Protein AF-A0A7S0V4H0-F1 (afdb_monomer_lite)

pLDDT: mean 88.33, std 7.16, range [59.53, 97.25]

Structure (mmCIF, N/CA/C/O backbone):
data_AF-A0A7S0V4H0-F1
#
_entry.id   AF-A0A7S0V4H0-F1
#
loop_
_atom_site.group_PDB
_atom_site.id
_atom_site.type_symbol
_atom_site.label_atom_id
_atom_site.label_alt_id
_atom_site.label_comp_id
_atom_site.label_asym_id
_atom_site.label_entity_id
_atom_site.label_seq_id
_atom_site.pdbx_PDB_ins_code
_atom_site.Cartn_x
_atom_site.Cartn_y
_atom_site.Cartn_z
_atom_site.occupancy
_atom_site.B_iso_or_equiv
_atom_site.auth_seq_id
_atom_site.auth_comp_id
_atom_site.auth_asym_id
_atom_site.auth_atom_id
_atom_site.pdbx_PDB_model_num
ATOM 1 N N . VAL A 1 1 ? 19.559 13.447 0.089 1.00 87.31 1 VAL A N 1
ATOM 2 C CA . VAL A 1 1 ? 20.467 12.603 0.905 1.00 87.31 1 VAL A CA 1
ATOM 3 C C . VAL A 1 1 ? 21.083 11.558 -0.009 1.00 87.31 1 VAL A C 1
ATOM 5 O O . VAL A 1 1 ? 20.342 10.991 -0.801 1.00 87.31 1 VAL A O 1
ATOM 8 N N . ALA A 1 2 ? 22.395 11.333 0.062 1.00 91.25 2 ALA A N 1
ATOM 9 C CA . ALA A 1 2 ? 23.074 10.272 -0.683 1.00 91.25 2 ALA A CA 1
ATOM 10 C C . ALA A 1 2 ? 23.596 9.215 0.298 1.00 91.25 2 ALA A C 1
ATOM 12 O O . ALA A 1 2 ? 24.172 9.565 1.326 1.00 91.25 2 ALA A O 1
ATOM 13 N N . VAL A 1 3 ? 23.389 7.935 -0.015 1.00 89.19 3 VAL A N 1
ATOM 14 C CA . VAL A 1 3 ? 23.883 6.808 0.787 1.00 89.19 3 VAL A CA 1
ATOM 15 C C . VAL A 1 3 ? 25.112 6.239 0.088 1.00 89.19 3 VAL A C 1
ATOM 17 O O . VAL A 1 3 ? 24.992 5.576 -0.941 1.00 89.19 3 VAL A O 1
ATOM 20 N N . ILE A 1 4 ? 26.295 6.513 0.633 1.00 92.62 4 ILE A N 1
ATOM 21 C CA . ILE A 1 4 ? 27.585 6.114 0.056 1.00 92.62 4 ILE A CA 1
ATOM 22 C C . ILE A 1 4 ? 28.316 5.145 0.989 1.00 92.62 4 ILE A C 1
ATOM 24 O O . ILE A 1 4 ? 28.149 5.194 2.203 1.00 92.62 4 ILE A O 1
ATOM 28 N N . GLY A 1 5 ? 29.102 4.232 0.419 1.00 93.31 5 GLY A N 1
ATOM 29 C CA . GLY A 1 5 ? 29.857 3.227 1.172 1.00 93.31 5 GLY A CA 1
ATOM 30 C C . GLY A 1 5 ? 30.228 2.015 0.315 1.00 93.31 5 GLY A C 1
ATOM 31 O O . GLY A 1 5 ? 29.696 1.872 -0.793 1.00 93.31 5 GLY A O 1
ATOM 32 N N . PRO A 1 6 ? 31.102 1.118 0.799 1.00 94.12 6 PRO A N 1
ATOM 33 C CA . PRO A 1 6 ? 31.554 -0.044 0.037 1.00 94.12 6 PRO A CA 1
ATOM 34 C C . PRO A 1 6 ? 30.423 -1.052 -0.234 1.00 94.12 6 PRO A C 1
ATOM 36 O O . PRO A 1 6 ? 29.353 -1.023 0.390 1.00 94.12 6 PRO A O 1
ATOM 39 N N . ASN A 1 7 ? 30.624 -1.935 -1.214 1.00 90.69 7 ASN A N 1
ATOM 40 C CA . ASN A 1 7 ? 29.703 -3.047 -1.466 1.00 90.69 7 ASN A CA 1
ATOM 41 C C . ASN A 1 7 ? 29.662 -3.972 -0.245 1.00 90.69 7 ASN A C 1
ATOM 43 O O . ASN A 1 7 ? 30.676 -4.184 0.407 1.00 90.69 7 ASN A O 1
ATOM 47 N N . GLY A 1 8 ? 28.474 -4.465 0.101 1.00 89.50 8 GLY A N 1
ATOM 48 C CA . GLY A 1 8 ? 28.277 -5.269 1.312 1.00 89.50 8 GLY A CA 1
ATOM 49 C C . GLY A 1 8 ? 28.083 -4.473 2.609 1.00 89.50 8 GLY A C 1
ATOM 50 O O . GLY A 1 8 ? 27.666 -5.059 3.597 1.00 89.50 8 GLY A O 1
ATOM 51 N N . ALA A 1 9 ? 28.245 -3.143 2.618 1.00 92.44 9 ALA A N 1
ATOM 52 C CA . ALA A 1 9 ? 28.039 -2.311 3.819 1.00 92.44 9 ALA A CA 1
ATOM 53 C C . ALA A 1 9 ? 26.571 -2.195 4.298 1.00 92.44 9 ALA A C 1
ATOM 55 O O . ALA A 1 9 ? 26.271 -1.393 5.174 1.00 92.44 9 ALA A O 1
ATOM 56 N N . GLY A 1 10 ? 25.633 -2.923 3.685 1.00 91.38 10 GLY A N 1
ATOM 57 C CA . GLY A 1 10 ? 24.218 -2.900 4.071 1.00 91.38 10 GLY A CA 1
ATOM 58 C C . GLY A 1 10 ? 23.375 -1.779 3.451 1.00 91.38 10 GLY A C 1
ATOM 59 O O . GLY A 1 10 ? 22.221 -1.627 3.831 1.00 91.38 10 GLY A O 1
ATOM 60 N N . LYS A 1 11 ? 23.884 -1.023 2.465 1.00 93.75 11 LYS A N 1
ATOM 61 C CA . LYS A 1 11 ? 23.129 0.066 1.799 1.00 93.75 11 LYS A CA 1
ATOM 62 C C . LYS A 1 11 ? 21.761 -0.391 1.274 1.00 93.75 11 LYS A C 1
ATOM 64 O O . LYS A 1 11 ? 20.747 0.238 1.555 1.00 93.75 11 LYS A O 1
ATOM 69 N N . SER A 1 12 ? 21.730 -1.507 0.542 1.00 89.00 12 SER A N 1
ATOM 70 C CA . SER A 1 12 ? 20.486 -2.064 -0.001 1.00 89.00 12 SER A CA 1
ATOM 71 C C . SER A 1 12 ? 19.573 -2.587 1.109 1.00 89.00 12 SER A C 1
ATOM 73 O O . SER A 1 12 ? 18.369 -2.383 1.040 1.00 89.00 12 SER A O 1
ATOM 75 N N . THR A 1 13 ? 20.133 -3.196 2.160 1.00 91.00 13 THR A N 1
ATOM 76 C CA . THR A 1 13 ? 19.376 -3.640 3.343 1.00 91.00 13 THR A CA 1
ATOM 77 C C . THR A 1 13 ? 18.708 -2.463 4.047 1.00 91.00 13 THR A C 1
ATOM 79 O O . THR A 1 13 ? 17.523 -2.525 4.348 1.00 91.00 13 THR A O 1
ATOM 82 N N . MET A 1 14 ? 19.431 -1.357 4.240 1.00 91.00 14 MET A N 1
ATOM 83 C CA . MET A 1 14 ? 18.891 -0.134 4.833 1.00 91.00 14 MET A CA 1
ATOM 84 C C . MET A 1 14 ? 17.744 0.440 3.998 1.00 91.00 14 MET A C 1
ATOM 86 O O . MET A 1 14 ? 16.716 0.818 4.552 1.00 91.00 14 MET A O 1
ATOM 90 N N . ILE A 1 15 ? 17.894 0.480 2.670 1.00 90.12 15 ILE A N 1
ATOM 91 C CA . ILE A 1 15 ? 16.825 0.951 1.781 1.00 90.12 15 ILE A CA 1
ATOM 92 C C . ILE A 1 15 ? 15.603 0.032 1.878 1.00 90.12 15 ILE A C 1
ATOM 94 O O . ILE A 1 15 ? 14.499 0.541 2.018 1.00 90.12 15 ILE A O 1
ATOM 98 N N . LYS A 1 16 ? 15.787 -1.294 1.888 1.00 87.44 16 LYS A N 1
ATOM 99 C CA . LYS A 1 16 ? 14.689 -2.263 2.043 1.00 87.44 16 LYS A CA 1
ATOM 100 C C . LYS A 1 16 ? 13.968 -2.145 3.385 1.00 87.44 16 LYS A C 1
ATOM 102 O O . LYS A 1 16 ? 12.750 -2.279 3.433 1.00 87.44 16 LYS A O 1
ATOM 107 N N . LEU A 1 17 ? 14.694 -1.876 4.470 1.00 89.94 17 LEU A N 1
ATOM 108 C CA . LEU A 1 17 ? 14.090 -1.583 5.775 1.00 89.94 17 LEU A CA 1
ATOM 109 C C . LEU A 1 17 ? 13.275 -0.283 5.719 1.00 89.94 17 LEU A C 1
ATOM 111 O O . LEU A 1 17 ? 12.155 -0.234 6.216 1.00 89.94 17 LEU A O 1
ATOM 115 N N . LEU A 1 18 ? 13.805 0.758 5.068 1.00 88.62 18 LEU A N 1
ATOM 116 C CA . LEU A 1 18 ? 13.130 2.049 4.928 1.00 88.62 18 LEU A CA 1
ATOM 117 C C . LEU A 1 18 ? 11.861 1.963 4.065 1.00 88.62 18 LEU A C 1
ATOM 119 O O . LEU A 1 18 ? 10.857 2.591 4.392 1.00 88.62 18 LEU A O 1
ATOM 123 N N . THR A 1 19 ? 11.895 1.197 2.971 1.00 85.75 19 THR A N 1
ATOM 124 C CA . THR A 1 19 ? 10.744 1.007 2.073 1.00 85.75 19 THR A CA 1
ATOM 125 C C . THR A 1 19 ? 9.717 0.016 2.622 1.00 85.75 19 THR A C 1
ATOM 127 O O . THR A 1 19 ? 8.613 -0.072 2.082 1.00 85.75 19 THR A O 1
ATOM 130 N N . GLY A 1 20 ? 10.044 -0.694 3.708 1.00 84.25 20 GLY A N 1
ATOM 131 C CA . GLY A 1 20 ? 9.195 -1.714 4.320 1.00 84.25 20 GLY A CA 1
ATOM 132 C C . GLY A 1 20 ? 9.250 -3.071 3.616 1.00 84.25 20 GLY A C 1
ATOM 133 O O . GLY A 1 20 ? 8.421 -3.934 3.904 1.00 84.25 20 GLY A O 1
ATOM 134 N N . GLU A 1 21 ? 10.213 -3.287 2.715 1.00 83.56 21 GLU A N 1
ATOM 135 C CA . GLU A 1 21 ? 10.436 -4.586 2.075 1.00 83.56 21 GLU A CA 1
ATOM 136 C C . GLU A 1 21 ? 11.023 -5.634 3.014 1.00 83.56 21 GLU A C 1
ATOM 138 O O . GLU A 1 21 ? 10.726 -6.816 2.866 1.00 83.56 21 GLU A O 1
ATOM 143 N N . LEU A 1 22 ? 11.841 -5.199 3.975 1.00 86.12 22 LEU A N 1
ATOM 144 C CA . LEU A 1 22 ? 12.427 -6.053 5.003 1.00 86.12 22 LEU A CA 1
ATOM 145 C C . LEU A 1 22 ? 11.924 -5.633 6.385 1.00 86.12 22 LEU A C 1
ATOM 147 O O . LEU A 1 22 ? 11.766 -4.442 6.654 1.00 86.12 22 LEU A O 1
ATOM 151 N N . LYS A 1 23 ? 11.597 -6.602 7.249 1.00 85.75 23 LYS A N 1
ATOM 152 C CA . LYS A 1 23 ? 11.152 -6.329 8.622 1.00 85.75 23 LYS A CA 1
ATOM 153 C C . LYS A 1 23 ? 12.391 -6.154 9.502 1.00 85.75 23 LYS A C 1
ATOM 155 O O . LYS A 1 23 ? 13.309 -6.963 9.385 1.00 85.75 23 LYS A O 1
ATOM 160 N N . PRO A 1 24 ? 12.452 -5.130 10.367 1.00 90.62 24 PRO A N 1
ATOM 161 C CA . PRO A 1 24 ? 13.545 -5.024 11.322 1.00 90.62 24 PRO A CA 1
ATOM 162 C C . PRO A 1 24 ? 13.473 -6.163 12.348 1.00 90.62 24 PRO A C 1
ATOM 164 O O . PRO A 1 24 ? 12.399 -6.464 12.869 1.00 90.62 24 PRO A O 1
ATOM 167 N N . ASP A 1 25 ? 14.621 -6.749 12.690 1.00 90.38 25 ASP A N 1
ATOM 168 C CA . ASP A 1 25 ? 14.706 -7.748 13.767 1.00 90.38 25 ASP A CA 1
ATOM 169 C C . ASP A 1 25 ? 14.411 -7.127 15.143 1.00 90.38 25 ASP A C 1
ATOM 171 O O . ASP A 1 25 ? 13.880 -7.782 16.041 1.00 90.38 25 ASP A O 1
ATOM 175 N N . ARG A 1 26 ? 14.784 -5.851 15.325 1.00 92.38 26 ARG A N 1
ATOM 176 C CA . ARG A 1 26 ? 14.568 -5.052 16.540 1.00 92.38 26 ARG A CA 1
ATOM 177 C C . ARG A 1 26 ? 14.310 -3.589 16.187 1.00 92.38 26 ARG A C 1
ATOM 179 O O . ARG A 1 26 ? 14.840 -3.083 15.201 1.00 92.38 26 ARG A O 1
ATOM 186 N N . GLY A 1 27 ? 13.573 -2.896 17.054 1.00 89.06 27 GLY A N 1
ATOM 187 C CA . GLY A 1 27 ? 13.188 -1.497 16.856 1.00 89.06 27 GLY A CA 1
ATOM 188 C C . GLY A 1 27 ? 11.940 -1.345 15.988 1.00 89.06 27 GLY A C 1
ATOM 189 O O . GLY A 1 27 ? 11.281 -2.326 15.648 1.00 89.06 27 GLY A O 1
ATOM 190 N N . THR A 1 28 ? 11.598 -0.101 15.659 1.00 84.50 28 THR A N 1
ATOM 191 C CA . THR A 1 28 ? 10.394 0.233 14.892 1.00 84.50 28 THR A CA 1
ATOM 192 C C . THR A 1 28 ? 10.735 1.097 13.684 1.00 84.50 28 THR A C 1
ATOM 194 O O . THR A 1 28 ? 11.649 1.920 13.709 1.00 84.50 28 THR A O 1
ATOM 197 N N . THR A 1 29 ? 9.982 0.905 12.605 1.00 86.31 29 THR A N 1
ATOM 198 C CA . THR A 1 29 ? 9.998 1.767 11.421 1.00 86.31 29 THR A CA 1
ATOM 199 C C . THR A 1 29 ? 8.695 2.544 11.383 1.00 86.31 29 THR A C 1
ATOM 201 O O . THR A 1 29 ? 7.624 1.939 11.382 1.00 86.31 29 THR A O 1
ATOM 204 N N . TRP A 1 30 ? 8.766 3.871 11.330 1.00 86.12 30 TRP A N 1
ATOM 205 C CA . TRP A 1 30 ? 7.580 4.716 11.223 1.00 86.12 30 TRP A CA 1
ATOM 206 C C . TRP A 1 30 ? 7.487 5.344 9.833 1.00 86.12 30 TRP A C 1
ATOM 208 O O . TRP A 1 30 ? 8.452 5.914 9.321 1.00 86.12 30 TRP A O 1
ATOM 218 N N . LYS A 1 31 ? 6.303 5.252 9.230 1.00 87.25 31 LYS A N 1
ATOM 219 C CA . LYS A 1 31 ? 5.967 5.828 7.929 1.00 87.25 31 LYS A CA 1
ATOM 220 C C . LYS A 1 31 ? 4.716 6.676 8.107 1.00 87.25 31 LYS A C 1
ATOM 222 O O . LYS A 1 31 ? 3.712 6.196 8.623 1.00 87.25 31 LYS A O 1
ATOM 227 N N . HIS A 1 32 ? 4.757 7.920 7.641 1.00 89.81 32 HIS A N 1
ATOM 228 C CA . HIS A 1 32 ? 3.563 8.758 7.642 1.00 89.81 32 HIS A CA 1
ATOM 229 C C . HIS A 1 32 ? 2.470 8.144 6.731 1.00 89.81 32 HIS A C 1
ATOM 231 O O . HIS A 1 32 ? 2.790 7.796 5.590 1.00 89.81 32 HIS A O 1
ATOM 237 N N . PRO A 1 33 ? 1.189 8.071 7.153 1.00 88.62 33 PRO A N 1
ATOM 238 C CA . PRO A 1 33 ? 0.105 7.403 6.413 1.00 88.62 33 PRO A CA 1
ATOM 239 C C . PRO A 1 33 ? -0.081 7.835 4.952 1.00 88.62 33 PRO A C 1
ATOM 241 O O . PRO A 1 33 ? -0.394 7.025 4.090 1.00 88.62 33 PRO A O 1
ATOM 244 N N . ASN A 1 34 ? 0.149 9.115 4.639 1.00 89.12 34 ASN A N 1
ATOM 245 C CA . ASN A 1 34 ? 0.027 9.631 3.264 1.00 89.12 34 ASN A CA 1
ATOM 246 C C . ASN A 1 34 ? 1.346 9.610 2.471 1.00 89.12 34 ASN A C 1
ATOM 248 O O . ASN A 1 34 ? 1.401 10.129 1.358 1.00 89.12 34 ASN A O 1
ATOM 252 N N . MET A 1 35 ? 2.431 9.083 3.045 1.00 87.00 35 MET A N 1
ATOM 253 C CA . MET A 1 35 ? 3.724 9.015 2.369 1.00 87.00 35 MET A CA 1
ATOM 254 C C . MET A 1 35 ? 3.775 7.805 1.438 1.00 87.00 35 MET A C 1
ATOM 256 O O . MET A 1 35 ? 3.405 6.692 1.810 1.00 87.00 35 MET A O 1
ATOM 260 N N . ARG A 1 36 ? 4.306 8.006 0.231 1.00 84.00 36 ARG A N 1
ATOM 261 C CA . ARG A 1 36 ? 4.578 6.934 -0.729 1.00 84.00 36 ARG A CA 1
ATOM 262 C C . ARG A 1 36 ? 6.059 6.881 -1.053 1.00 84.00 36 ARG A C 1
ATOM 264 O O . ARG A 1 36 ? 6.676 7.913 -1.297 1.00 84.00 36 ARG A O 1
ATOM 271 N N . PHE A 1 37 ? 6.592 5.668 -1.113 1.00 83.00 37 PHE A N 1
ATOM 272 C CA . PHE A 1 37 ? 7.900 5.418 -1.696 1.00 83.00 37 PHE A CA 1
ATOM 273 C C . PHE A 1 37 ? 7.722 5.072 -3.173 1.00 83.00 37 PHE A C 1
ATOM 275 O O . PHE A 1 37 ? 6.922 4.205 -3.516 1.00 83.00 37 PHE A O 1
ATOM 282 N N . ALA A 1 38 ? 8.467 5.753 -4.038 1.00 80.69 38 ALA A N 1
ATOM 283 C CA . ALA A 1 38 ? 8.736 5.290 -5.390 1.00 80.69 38 ALA A CA 1
ATOM 284 C C . ALA A 1 38 ? 10.156 4.721 -5.372 1.00 80.69 38 ALA A C 1
ATOM 286 O O . ALA A 1 38 ? 11.126 5.474 -5.286 1.00 80.69 38 ALA A O 1
ATOM 287 N N . TYR A 1 39 ? 10.265 3.396 -5.348 1.00 79.00 39 TYR A N 1
ATOM 288 C CA . TYR A 1 39 ? 11.539 2.696 -5.257 1.00 79.00 39 TYR A CA 1
ATOM 289 C C . TYR A 1 39 ? 11.838 1.978 -6.570 1.00 79.00 39 TYR A C 1
ATOM 291 O O . TYR A 1 39 ? 11.003 1.239 -7.083 1.00 79.00 39 TYR A O 1
ATOM 299 N N . VAL A 1 40 ? 13.040 2.202 -7.100 1.00 76.75 40 VAL A N 1
ATOM 300 C CA . VAL A 1 40 ? 13.570 1.483 -8.260 1.00 76.75 40 VAL A CA 1
ATOM 301 C C . VAL A 1 40 ? 14.636 0.527 -7.742 1.00 76.75 40 VAL A C 1
ATOM 303 O O . VAL A 1 40 ? 15.737 0.941 -7.371 1.00 76.75 40 VAL A O 1
ATOM 306 N N . ALA A 1 41 ? 14.282 -0.752 -7.657 1.00 73.69 41 ALA A N 1
ATOM 307 C CA . ALA A 1 41 ? 15.187 -1.787 -7.185 1.00 73.69 41 ALA A CA 1
ATOM 308 C C . ALA A 1 41 ? 16.246 -2.122 -8.241 1.00 73.69 41 ALA A C 1
ATOM 310 O O . ALA A 1 41 ? 15.971 -2.150 -9.439 1.00 73.69 41 ALA A O 1
ATOM 311 N N . GLN A 1 42 ? 17.444 -2.496 -7.788 1.00 65.38 42 GLN A N 1
ATOM 312 C CA . GLN A 1 42 ? 18.512 -2.984 -8.669 1.00 65.38 42 GLN A CA 1
ATOM 313 C C . GLN A 1 42 ? 18.094 -4.245 -9.455 1.00 65.38 42 GLN A C 1
ATOM 315 O O . GLN A 1 42 ? 18.566 -4.465 -10.566 1.00 65.38 42 GLN A O 1
ATOM 320 N N . HIS A 1 43 ? 17.178 -5.041 -8.892 1.00 65.88 43 HIS A N 1
ATOM 321 C CA . HIS A 1 43 ? 16.609 -6.244 -9.505 1.00 65.88 43 HIS A CA 1
ATOM 322 C C . HIS A 1 43 ? 15.123 -6.091 -9.860 1.00 65.88 43 HIS A C 1
ATOM 324 O O . HIS A 1 43 ? 14.402 -7.086 -9.858 1.00 65.88 43 HIS A O 1
ATOM 330 N N . ALA A 1 44 ? 14.648 -4.879 -10.183 1.00 59.53 44 ALA A N 1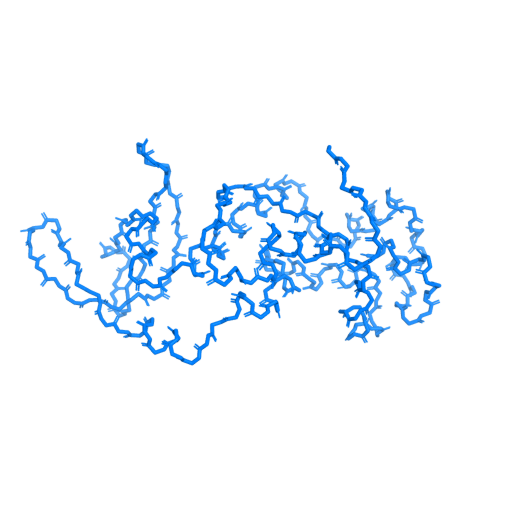
ATOM 331 C CA . ALA A 1 44 ? 13.261 -4.654 -10.628 1.00 59.53 44 ALA A CA 1
ATOM 332 C C . ALA A 1 44 ? 12.829 -5.613 -11.766 1.00 59.53 44 ALA A C 1
ATOM 334 O O . ALA A 1 44 ? 11.656 -5.957 -11.902 1.00 59.53 44 ALA A O 1
ATOM 335 N N . PHE A 1 45 ? 13.799 -6.136 -12.524 1.00 65.81 45 PHE A N 1
ATOM 336 C CA . PHE A 1 45 ? 13.599 -7.157 -13.548 1.00 65.81 45 PHE A CA 1
ATOM 337 C C . PHE A 1 45 ? 12.933 -8.449 -13.053 1.00 65.81 45 PHE A C 1
ATOM 339 O O . PHE A 1 45 ? 12.197 -9.045 -13.828 1.00 65.81 45 PHE A O 1
ATOM 346 N N . HIS A 1 46 ? 13.124 -8.877 -11.800 1.00 69.75 46 HIS A N 1
ATOM 347 C CA . HIS A 1 46 ? 12.549 -10.144 -11.320 1.00 69.75 46 HIS A CA 1
ATOM 348 C C . HIS A 1 46 ? 11.018 -10.149 -11.308 1.00 69.75 46 HIS A C 1
ATOM 350 O O . HIS A 1 46 ? 10.388 -11.181 -11.545 1.00 69.75 46 HIS A O 1
ATOM 356 N N . HIS A 1 47 ? 10.397 -9.001 -11.041 1.00 73.44 47 HIS A N 1
ATOM 357 C CA . HIS A 1 47 ? 8.944 -8.883 -11.122 1.00 73.44 47 HIS A CA 1
ATOM 358 C C . HIS A 1 47 ? 8.497 -8.786 -12.578 1.00 73.44 47 HIS A C 1
ATOM 360 O O . HIS A 1 47 ? 7.549 -9.456 -12.985 1.00 73.44 47 HIS A O 1
ATOM 366 N N . LEU A 1 48 ? 9.254 -8.044 -13.386 1.00 79.88 48 LEU A N 1
ATOM 367 C CA . LEU A 1 48 ? 9.005 -7.868 -14.810 1.00 79.88 48 LEU A CA 1
ATOM 368 C C . LEU A 1 48 ? 9.109 -9.188 -15.609 1.00 79.88 48 LEU A C 1
ATOM 370 O O . LEU A 1 48 ? 8.381 -9.388 -16.581 1.00 79.88 48 LEU A O 1
ATOM 374 N N . GLU A 1 49 ? 9.953 -10.128 -15.171 1.00 82.12 49 GLU A N 1
ATOM 375 C CA . GLU A 1 49 ? 10.099 -11.479 -15.737 1.00 82.12 49 GLU A CA 1
ATOM 376 C C . GLU A 1 49 ? 8.789 -12.282 -15.738 1.00 82.12 49 GLU A C 1
ATOM 378 O O . GLU A 1 49 ? 8.571 -13.115 -16.619 1.00 82.12 49 GLU A O 1
ATOM 383 N N . LYS A 1 50 ? 7.871 -11.998 -14.806 1.00 86.50 50 LYS A N 1
ATOM 384 C CA . LYS A 1 50 ? 6.547 -12.641 -14.746 1.00 86.50 50 LYS A CA 1
ATOM 385 C C . LYS A 1 50 ? 5.544 -12.053 -15.745 1.00 86.50 50 LYS A C 1
ATOM 387 O O . LYS A 1 50 ? 4.444 -12.581 -15.890 1.00 86.50 50 LYS A O 1
ATOM 392 N N . HIS A 1 51 ? 5.917 -10.968 -16.421 1.00 91.25 51 HIS A N 1
ATOM 393 C CA . HIS A 1 51 ? 5.049 -10.177 -17.293 1.00 91.25 51 HIS A CA 1
ATOM 394 C C . HIS A 1 51 ? 5.669 -9.920 -18.672 1.00 91.25 51 HIS A C 1
ATOM 396 O O . HIS A 1 51 ? 5.254 -9.007 -19.381 1.00 91.25 51 HIS A O 1
ATOM 402 N N . LEU A 1 52 ? 6.649 -10.733 -19.086 1.00 92.00 52 LEU A N 1
ATOM 403 C CA . LEU A 1 52 ? 7.329 -10.592 -20.381 1.00 92.00 52 LEU A CA 1
ATOM 404 C C . LEU A 1 52 ? 6.377 -10.682 -21.586 1.00 92.00 52 LEU A C 1
ATOM 406 O O . LEU A 1 52 ? 6.724 -10.234 -22.680 1.00 92.00 52 LEU A O 1
ATOM 410 N N . ASP A 1 53 ? 5.203 -11.282 -21.396 1.00 94.62 53 ASP A N 1
ATOM 411 C CA . ASP A 1 53 ? 4.143 -11.427 -22.388 1.00 94.62 53 ASP A CA 1
ATOM 412 C C . ASP A 1 53 ? 3.353 -10.136 -22.650 1.00 94.62 53 ASP A C 1
ATOM 414 O O . ASP A 1 53 ? 2.749 -10.033 -23.717 1.00 94.62 53 ASP A O 1
ATOM 418 N N . LYS A 1 54 ? 3.382 -9.177 -21.718 1.00 95.56 54 LYS A N 1
ATOM 419 C CA . LYS A 1 54 ? 2.644 -7.906 -21.780 1.00 95.56 54 LYS A CA 1
ATOM 420 C C . LYS A 1 54 ? 3.465 -6.810 -22.425 1.00 95.56 54 LYS A C 1
ATOM 422 O O . LYS A 1 54 ? 4.696 -6.875 -22.457 1.00 95.56 54 LYS A O 1
ATOM 427 N N . THR A 1 55 ? 2.792 -5.776 -22.906 1.00 96.50 55 THR A N 1
ATOM 428 C CA . THR A 1 55 ? 3.438 -4.494 -23.199 1.00 96.50 55 THR A CA 1
ATOM 429 C C . THR A 1 55 ? 3.696 -3.723 -21.897 1.00 96.50 55 THR A C 1
ATOM 431 O O . THR A 1 55 ? 3.025 -3.968 -20.889 1.00 96.50 55 THR A O 1
ATOM 434 N N . PRO A 1 56 ? 4.657 -2.784 -21.869 1.00 95.56 56 PRO A N 1
ATOM 435 C CA . PRO A 1 56 ? 4.831 -1.848 -20.753 1.00 95.56 56 PRO A CA 1
ATOM 436 C C . PRO A 1 56 ? 3.528 -1.193 -20.297 1.00 95.56 56 PRO A C 1
ATOM 438 O O . PRO A 1 56 ? 3.245 -1.095 -19.104 1.00 95.56 56 PRO A O 1
ATOM 441 N N . ASN A 1 57 ? 2.705 -0.789 -21.261 1.00 96.06 57 ASN A N 1
ATOM 442 C CA . ASN A 1 57 ? 1.434 -0.141 -21.004 1.00 96.06 57 ASN A CA 1
ATOM 443 C C . ASN A 1 57 ? 0.461 -1.078 -20.269 1.00 96.06 57 ASN A C 1
ATOM 445 O O . ASN A 1 57 ? -0.068 -0.733 -19.209 1.00 96.06 57 ASN A O 1
ATOM 449 N N . GLU A 1 58 ? 0.289 -2.298 -20.780 1.00 95.56 58 GLU A N 1
ATOM 450 C CA . GLU A 1 58 ? -0.527 -3.335 -20.139 1.00 95.56 58 GLU A CA 1
ATOM 451 C C . GLU A 1 58 ? -0.004 -3.702 -18.748 1.00 95.56 58 GLU A C 1
ATOM 453 O O . GLU A 1 58 ? -0.796 -3.944 -17.837 1.00 95.56 58 GLU A O 1
ATOM 458 N N . TYR A 1 59 ? 1.318 -3.726 -18.563 1.00 94.12 59 TYR A N 1
ATOM 459 C CA . TYR A 1 59 ? 1.941 -3.999 -17.273 1.00 94.12 59 TYR A CA 1
ATOM 460 C C . TYR A 1 59 ? 1.589 -2.940 -16.226 1.00 94.12 59 TYR A C 1
ATOM 462 O O . TYR A 1 59 ? 1.121 -3.292 -15.143 1.00 94.12 59 TYR A O 1
ATOM 470 N N . ILE A 1 60 ? 1.744 -1.653 -16.549 1.00 92.44 60 ILE A N 1
ATOM 471 C CA . ILE A 1 60 ? 1.403 -0.551 -15.638 1.00 92.44 60 ILE A CA 1
ATOM 472 C C . ILE A 1 60 ? -0.097 -0.539 -15.330 1.00 92.44 60 ILE A C 1
ATOM 474 O O . ILE A 1 60 ? -0.488 -0.391 -14.169 1.00 92.44 60 ILE A O 1
ATOM 478 N N . GLN A 1 61 ? -0.944 -0.757 -16.340 1.00 93.06 61 GLN A N 1
ATOM 479 C CA . GLN A 1 61 ? -2.384 -0.896 -16.131 1.00 93.06 61 GLN A CA 1
ATOM 480 C C . GLN A 1 61 ? -2.710 -2.082 -15.217 1.00 93.06 61 GLN A C 1
ATOM 482 O O . GLN A 1 61 ? -3.488 -1.941 -14.277 1.00 93.06 61 GLN A O 1
ATOM 487 N N . TRP A 1 62 ? -2.088 -3.244 -15.431 1.00 92.25 62 TRP A N 1
ATOM 488 C CA . TRP A 1 62 ? -2.278 -4.414 -14.577 1.00 92.25 62 TRP A CA 1
ATOM 489 C C . TRP A 1 62 ? -1.822 -4.154 -13.137 1.00 92.25 62 TRP A C 1
ATOM 491 O O . TRP A 1 62 ? -2.564 -4.499 -12.209 1.00 92.25 62 TRP A O 1
ATOM 501 N N . ARG A 1 63 ? -0.642 -3.540 -12.963 1.00 90.06 63 ARG A N 1
ATOM 502 C CA . ARG A 1 63 ? -0.001 -3.273 -11.668 1.00 90.06 63 ARG A CA 1
ATOM 503 C C . ARG A 1 63 ? -0.852 -2.360 -10.797 1.00 90.06 63 ARG A C 1
ATOM 505 O O . ARG A 1 63 ? -0.977 -2.640 -9.610 1.00 90.06 63 ARG A O 1
ATOM 512 N N . TYR A 1 64 ? -1.447 -1.324 -11.390 1.00 89.19 64 TYR A N 1
ATOM 513 C CA . TYR A 1 64 ? -2.246 -0.321 -10.677 1.00 89.19 64 TYR A CA 1
ATOM 514 C C . TYR A 1 64 ? -3.766 -0.498 -10.807 1.00 89.19 64 TYR A C 1
ATOM 516 O O . TYR A 1 64 ? -4.540 0.320 -10.298 1.00 89.19 64 TYR A O 1
ATOM 524 N N . ALA A 1 65 ? -4.228 -1.560 -11.472 1.00 87.50 65 ALA A N 1
ATOM 525 C CA . ALA A 1 65 ? -5.653 -1.857 -11.570 1.00 87.50 65 ALA A CA 1
ATOM 526 C C . ALA A 1 65 ? -6.263 -2.070 -10.175 1.00 87.50 65 ALA A C 1
ATOM 528 O O . ALA A 1 65 ? -5.756 -2.863 -9.383 1.00 87.50 65 ALA A O 1
ATOM 529 N N . GLY A 1 66 ? -7.380 -1.387 -9.904 1.00 82.69 66 GLY A N 1
ATOM 530 C CA . GLY A 1 66 ? -8.046 -1.398 -8.596 1.00 82.69 66 GLY A CA 1
ATOM 531 C C . GLY A 1 66 ? -7.548 -0.328 -7.617 1.00 82.69 66 GLY A C 1
ATOM 532 O O . GLY A 1 66 ? -8.025 -0.285 -6.489 1.00 82.69 66 GLY A O 1
ATOM 533 N N . GLY A 1 67 ? -6.627 0.551 -8.035 1.00 82.81 67 GLY A N 1
ATOM 534 C CA . GL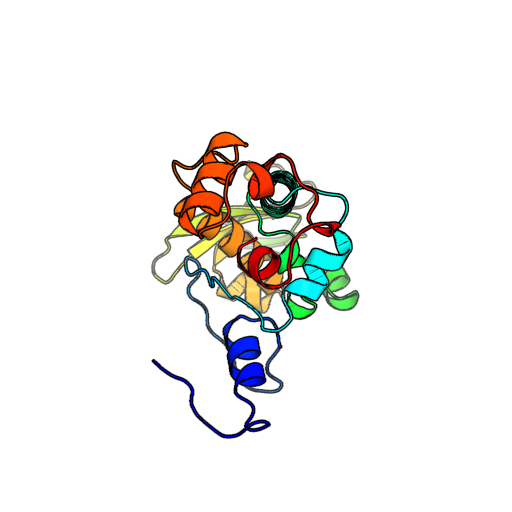Y A 1 67 ? -6.151 1.657 -7.196 1.00 82.81 67 GLY A CA 1
ATOM 535 C C . GLY A 1 67 ? -5.181 1.227 -6.095 1.00 82.81 67 GLY A C 1
ATOM 536 O O . GLY A 1 67 ? -5.042 1.933 -5.101 1.00 82.81 67 GLY A O 1
ATOM 537 N N . GLU A 1 68 ? -4.509 0.089 -6.272 1.00 82.31 68 GLU A N 1
ATOM 538 C CA . GLU A 1 68 ? -3.457 -0.436 -5.395 1.00 82.31 68 GLU A CA 1
ATOM 539 C C . GLU A 1 68 ? -2.217 -0.787 -6.230 1.00 82.31 68 GLU A C 1
ATOM 541 O O . GLU A 1 68 ? -2.338 -1.077 -7.415 1.00 82.31 68 GLU A O 1
ATOM 546 N N . ASP A 1 69 ? -1.025 -0.778 -5.627 1.00 85.44 69 ASP A N 1
ATOM 547 C CA . ASP A 1 69 ? 0.189 -1.303 -6.266 1.00 85.44 69 ASP A CA 1
ATOM 548 C C . ASP A 1 69 ? 0.295 -2.811 -6.009 1.00 85.44 69 ASP A C 1
ATOM 550 O O . ASP A 1 69 ? 0.784 -3.239 -4.959 1.00 85.44 69 ASP A O 1
ATOM 554 N N . LYS A 1 70 ? -0.171 -3.627 -6.960 1.00 84.94 70 LYS A N 1
ATOM 555 C CA . LYS A 1 70 ? -0.205 -5.090 -6.802 1.00 84.94 70 LYS A CA 1
ATOM 556 C C . LYS A 1 70 ? 1.167 -5.701 -6.576 1.00 84.94 70 LYS A C 1
ATOM 558 O O . LYS A 1 70 ? 1.279 -6.658 -5.821 1.00 84.94 70 LYS A O 1
ATOM 563 N N . GLU A 1 71 ? 2.201 -5.167 -7.213 1.00 82.62 71 GLU A N 1
ATOM 564 C CA . GLU A 1 71 ? 3.564 -5.672 -7.056 1.00 82.62 71 GLU A CA 1
ATOM 565 C C . GLU A 1 71 ? 4.069 -5.403 -5.636 1.00 82.62 71 GLU A C 1
ATOM 567 O O . GLU A 1 71 ? 4.589 -6.303 -4.981 1.00 82.62 71 GLU A O 1
ATOM 572 N N . GLY A 1 72 ? 3.805 -4.200 -5.117 1.00 78.44 72 GLY A N 1
ATOM 573 C CA . GLY A 1 72 ? 4.138 -3.836 -3.742 1.00 78.44 72 GLY A CA 1
ATOM 574 C C . GLY A 1 72 ? 3.406 -4.667 -2.682 1.00 78.44 72 GLY A C 1
ATOM 575 O O . GLY A 1 72 ? 3.915 -4.798 -1.573 1.00 78.44 72 GLY A O 1
ATOM 576 N N . LEU A 1 73 ? 2.235 -5.236 -2.994 1.00 76.69 73 LEU A N 1
ATOM 577 C CA . LEU A 1 73 ? 1.512 -6.158 -2.104 1.00 76.69 73 LEU A CA 1
ATOM 578 C C . LEU A 1 73 ? 2.134 -7.560 -2.057 1.00 76.69 73 LEU A C 1
ATOM 580 O O . LEU A 1 73 ? 1.896 -8.296 -1.101 1.00 76.69 73 LEU A O 1
ATOM 584 N N . LEU A 1 74 ? 2.917 -7.935 -3.072 1.00 73.50 74 LEU A N 1
ATOM 585 C CA . LEU A 1 74 ? 3.577 -9.241 -3.142 1.00 73.50 74 LEU A CA 1
ATOM 586 C C . LEU A 1 74 ? 4.871 -9.304 -2.324 1.00 73.50 74 LEU A C 1
ATOM 588 O O . LEU A 1 74 ? 5.504 -10.357 -2.262 1.00 73.50 74 LEU A O 1
ATOM 592 N N . THR A 1 75 ? 5.286 -8.207 -1.698 1.00 73.69 75 THR A N 1
ATOM 593 C CA . THR A 1 75 ? 6.422 -8.229 -0.783 1.00 73.69 75 THR A CA 1
ATOM 594 C C . THR A 1 75 ? 6.079 -9.046 0.462 1.00 73.69 75 THR A C 1
ATOM 596 O O . THR A 1 75 ? 5.028 -8.834 1.067 1.00 73.69 75 THR A O 1
ATOM 599 N N . GLU A 1 76 ? 6.973 -9.950 0.875 1.00 67.31 76 GLU A N 1
ATOM 600 C CA . GLU A 1 76 ? 6.754 -10.896 1.987 1.00 67.31 76 GLU A CA 1
ATOM 601 C C . GLU A 1 76 ? 6.233 -10.213 3.257 1.00 67.31 76 GLU A C 1
ATOM 603 O O . GLU A 1 76 ? 5.278 -10.672 3.879 1.00 67.31 76 GLU A O 1
ATOM 608 N N . ASN A 1 77 ? 6.789 -9.048 3.585 1.00 74.00 77 ASN A N 1
ATOM 609 C CA . ASN A 1 77 ? 6.368 -8.243 4.725 1.00 74.00 77 ASN A CA 1
ATOM 610 C C . ASN A 1 77 ? 4.902 -7.802 4.707 1.00 74.00 77 ASN A C 1
ATOM 612 O O . ASN A 1 77 ? 4.316 -7.605 5.771 1.00 74.00 77 ASN A O 1
ATOM 616 N N . LYS A 1 78 ? 4.314 -7.604 3.525 1.00 77.25 78 LYS A N 1
ATOM 617 C CA . LYS A 1 78 ? 2.925 -7.153 3.380 1.00 77.25 78 LYS A CA 1
ATOM 618 C C . LYS A 1 78 ? 1.939 -8.314 3.297 1.00 77.25 78 LYS A C 1
ATOM 620 O O . LYS A 1 78 ? 0.748 -8.110 3.523 1.00 77.25 78 LYS A O 1
ATOM 625 N N . MET A 1 79 ? 2.417 -9.527 3.021 1.00 79.88 79 MET A N 1
ATOM 626 C CA . MET A 1 79 ? 1.586 -10.724 3.041 1.00 79.88 79 MET A CA 1
ATOM 627 C C . MET A 1 79 ? 1.233 -11.115 4.477 1.00 79.88 79 MET A C 1
ATOM 629 O O . MET A 1 79 ? 2.072 -11.060 5.375 1.00 79.88 79 MET A O 1
ATOM 633 N N . LEU A 1 80 ? -0.017 -11.522 4.696 1.00 83.62 80 LEU A N 1
ATOM 634 C CA . LEU A 1 80 ? -0.458 -12.057 5.982 1.00 83.62 80 LEU A CA 1
ATOM 635 C C . LEU A 1 80 ? 0.028 -13.499 6.151 1.00 83.62 80 LEU A C 1
ATOM 637 O O . LEU A 1 80 ? -0.259 -14.347 5.297 1.00 83.62 80 LEU A O 1
ATOM 641 N N . THR A 1 81 ? 0.707 -13.785 7.261 1.00 86.56 81 THR A N 1
ATOM 642 C CA . THR A 1 81 ? 1.045 -15.155 7.668 1.00 86.56 81 THR A CA 1
ATOM 643 C C . THR A 1 81 ? -0.217 -15.913 8.092 1.00 86.56 81 THR A C 1
ATOM 645 O O . THR A 1 81 ? -1.265 -15.310 8.335 1.00 86.56 81 THR A O 1
ATOM 648 N N . ALA A 1 82 ? -0.148 -17.245 8.180 1.00 87.38 82 ALA A N 1
ATOM 649 C CA . ALA A 1 82 ? -1.280 -18.048 8.653 1.00 87.38 82 ALA A CA 1
ATOM 650 C C . ALA A 1 82 ? -1.730 -17.617 10.062 1.00 87.38 82 ALA A C 1
ATOM 652 O O . ALA A 1 82 ? -2.909 -17.352 10.274 1.00 87.38 82 ALA A O 1
ATOM 653 N N . GLU A 1 83 ? -0.776 -17.416 10.973 1.00 85.69 83 GLU A N 1
ATOM 654 C CA . GLU A 1 83 ? -1.042 -16.951 12.338 1.00 85.69 83 GLU A CA 1
ATOM 655 C C . GLU A 1 83 ? -1.683 -15.556 12.394 1.00 85.69 83 GLU A C 1
ATOM 657 O O . GLU A 1 83 ? -2.493 -15.275 13.274 1.00 85.69 83 GLU A O 1
ATOM 662 N N . GLU A 1 84 ? -1.305 -14.645 11.493 1.00 86.56 84 GLU A N 1
ATOM 663 C CA . GLU A 1 84 ? -1.923 -13.316 11.414 1.00 86.56 84 GLU A CA 1
ATOM 664 C C . GLU A 1 84 ? -3.355 -13.411 10.883 1.00 86.56 84 GLU A C 1
ATOM 666 O O . GLU A 1 84 ? -4.241 -12.743 11.407 1.00 86.56 84 GLU A O 1
ATOM 671 N N . LYS A 1 85 ? -3.609 -14.272 9.887 1.00 86.75 85 LYS A N 1
ATOM 672 C CA . LYS A 1 85 ? -4.966 -14.508 9.369 1.00 86.75 85 LYS A CA 1
ATOM 673 C C . LYS A 1 85 ? -5.888 -15.088 10.437 1.00 86.75 85 LYS A C 1
ATOM 675 O O . LYS A 1 85 ? -7.027 -14.647 10.541 1.00 86.75 85 LYS A O 1
ATOM 680 N N . GLU A 1 86 ? -5.402 -16.037 11.233 1.00 86.06 86 GLU A N 1
ATOM 681 C CA . GLU A 1 86 ? -6.158 -16.596 12.359 1.00 86.06 86 GLU A CA 1
ATOM 682 C C . GLU A 1 86 ? -6.448 -15.529 13.419 1.00 86.06 86 GLU A C 1
ATOM 684 O O . GLU A 1 86 ? -7.591 -15.382 13.851 1.00 86.06 86 GLU A O 1
ATOM 689 N N . ARG A 1 87 ? -5.451 -14.708 13.779 1.00 84.19 87 ARG A N 1
ATOM 690 C CA . ARG A 1 87 ? -5.646 -13.583 14.708 1.00 84.19 87 ARG A CA 1
ATOM 691 C C . ARG A 1 87 ? -6.668 -12.566 14.204 1.00 84.19 87 ARG A C 1
ATOM 693 O O . ARG A 1 87 ? -7.452 -12.062 15.001 1.00 84.19 87 ARG A O 1
ATOM 700 N N . MET A 1 88 ? -6.711 -12.300 12.899 1.00 85.12 88 MET A N 1
ATOM 701 C CA . MET A 1 88 ? -7.698 -11.392 12.302 1.00 85.12 88 MET A CA 1
ATOM 702 C C . MET A 1 88 ? -9.137 -11.922 12.371 1.00 85.12 88 MET A C 1
ATOM 704 O O . MET A 1 88 ? -10.071 -11.126 12.355 1.00 85.12 88 MET A O 1
ATOM 708 N N . GLN A 1 89 ? -9.326 -13.240 12.478 1.00 86.56 89 GLN A N 1
ATOM 709 C CA . GLN A 1 89 ? -10.646 -13.855 12.663 1.00 86.56 89 GLN A CA 1
ATOM 710 C C . GLN A 1 89 ? -11.096 -13.867 14.130 1.00 86.56 89 GLN A C 1
ATOM 712 O O . GLN A 1 89 ? -12.261 -14.152 14.413 1.00 86.56 89 GLN A O 1
ATOM 717 N N . ALA A 1 90 ? -10.200 -13.560 15.072 1.00 88.94 90 ALA A N 1
ATOM 718 C CA . ALA A 1 90 ? -10.533 -13.525 16.486 1.00 88.94 90 ALA A CA 1
ATOM 719 C C . ALA A 1 90 ? -11.466 -12.350 16.804 1.00 88.94 90 ALA A C 1
ATOM 721 O O . ALA A 1 90 ? -11.279 -11.222 16.332 1.00 88.94 90 ALA A O 1
ATOM 722 N N . ALA A 1 91 ? -12.454 -12.614 17.658 1.00 90.69 91 ALA A N 1
ATOM 723 C CA . ALA A 1 91 ? -13.365 -11.587 18.123 1.00 90.69 91 ALA A CA 1
ATOM 724 C C . ALA A 1 91 ? -12.639 -10.584 19.029 1.00 90.69 91 ALA A C 1
ATOM 726 O O . ALA A 1 91 ? -11.933 -10.941 19.972 1.00 90.69 91 ALA A O 1
ATOM 727 N N . GLN A 1 92 ? -12.841 -9.311 18.730 1.00 90.75 92 GLN A N 1
ATOM 728 C CA . GLN A 1 92 ? -12.265 -8.169 19.411 1.00 90.75 92 GLN A CA 1
ATOM 729 C C . GLN A 1 92 ? -13.274 -7.623 20.411 1.00 90.75 92 GLN A C 1
ATOM 731 O O . GLN A 1 92 ? -14.459 -7.494 20.098 1.00 90.75 92 GLN A O 1
ATOM 736 N N . LYS A 1 93 ? -12.807 -7.297 21.616 1.00 90.88 93 LYS A N 1
ATOM 737 C CA . LYS A 1 93 ? -13.643 -6.660 22.635 1.00 90.88 93 LYS A CA 1
ATOM 738 C C . LYS A 1 93 ? -13.750 -5.175 22.321 1.00 90.88 93 LYS A C 1
ATOM 740 O O . LYS A 1 93 ? -12.748 -4.469 22.373 1.00 90.88 93 LYS A O 1
ATOM 745 N N . ILE A 1 94 ? -14.956 -4.714 22.021 1.00 90.06 94 ILE A N 1
ATOM 746 C CA . ILE A 1 94 ? -15.242 -3.323 21.682 1.00 90.06 94 ILE A CA 1
ATOM 747 C C . ILE A 1 94 ? -16.238 -2.778 22.690 1.00 90.06 94 ILE A C 1
ATOM 749 O O . ILE A 1 94 ? -17.274 -3.390 22.944 1.00 90.06 94 ILE A O 1
ATOM 753 N N . GLN A 1 95 ? -15.914 -1.620 23.257 1.00 86.12 95 GLN A N 1
ATOM 754 C CA . GLN A 1 95 ? -16.853 -0.875 24.077 1.00 86.12 95 GLN A CA 1
ATOM 755 C C . GLN A 1 95 ? -17.758 -0.041 23.168 1.00 86.12 95 GLN A C 1
ATOM 757 O O . GLN A 1 95 ? -17.280 0.765 22.368 1.00 86.12 95 GLN A O 1
ATOM 762 N N . THR A 1 96 ? -19.063 -0.246 23.268 1.00 80.88 96 THR A N 1
ATOM 763 C CA . THR A 1 96 ? -20.075 0.493 22.509 1.00 80.88 96 THR A CA 1
ATOM 764 C C . THR A 1 96 ? -20.419 1.820 23.190 1.00 80.88 96 THR A C 1
ATOM 766 O O . THR A 1 96 ? -20.046 2.079 24.334 1.00 80.88 96 THR A O 1
ATOM 769 N N . ALA A 1 97 ? -21.138 2.696 22.480 1.00 77.31 97 ALA A N 1
ATOM 770 C CA . ALA A 1 97 ? -21.487 4.036 22.966 1.00 77.31 97 ALA A CA 1
ATOM 771 C C . ALA A 1 97 ? -22.363 4.036 24.236 1.00 77.31 97 ALA A C 1
ATOM 773 O O . ALA A 1 97 ? -22.366 5.013 24.979 1.00 77.31 97 ALA A O 1
ATOM 774 N N . ASP A 1 98 ? -23.088 2.946 24.489 1.00 81.25 98 ASP A N 1
ATOM 775 C CA . ASP A 1 98 ? -23.881 2.719 25.703 1.00 81.25 98 ASP A CA 1
ATOM 776 C C . ASP A 1 98 ? -23.051 2.155 26.874 1.00 81.25 98 ASP A C 1
ATOM 778 O O . ASP A 1 98 ? -23.584 1.896 27.950 1.00 81.25 98 ASP A O 1
ATOM 782 N N . GLY A 1 99 ? -21.741 1.976 26.679 1.00 82.12 99 GLY A N 1
ATOM 783 C CA . GLY A 1 99 ? -20.805 1.477 27.679 1.00 82.12 99 GLY A CA 1
ATOM 784 C C . GLY A 1 99 ? -20.747 -0.046 27.796 1.00 82.12 99 GLY A C 1
ATOM 785 O O . GLY A 1 99 ? -19.920 -0.538 28.568 1.00 82.12 99 GLY A O 1
ATOM 786 N N . SER A 1 100 ? -21.565 -0.792 27.045 1.00 87.25 100 SER A N 1
ATOM 787 C CA . SER A 1 100 ? -21.499 -2.255 27.032 1.00 87.25 100 SER A CA 1
ATOM 788 C C . SER A 1 100 ? -20.261 -2.760 26.276 1.00 87.25 100 SER A C 1
ATOM 790 O O . SER A 1 100 ? -19.640 -2.037 25.496 1.00 87.25 100 SER A O 1
ATOM 792 N N . ILE A 1 101 ? -19.827 -3.987 26.581 1.00 90.56 101 ILE A N 1
ATOM 793 C CA . ILE A 1 101 ? -18.681 -4.622 25.920 1.00 90.56 101 ILE A CA 1
ATOM 794 C C . ILE A 1 101 ? -19.216 -5.730 25.027 1.00 90.56 101 ILE A C 1
ATOM 796 O O . ILE A 1 101 ? -19.749 -6.727 25.514 1.00 90.56 101 ILE A O 1
ATOM 800 N N . GLU A 1 102 ? -19.015 -5.573 23.727 1.00 90.62 102 GLU A N 1
ATOM 801 C CA . GLU A 1 102 ? -19.370 -6.565 22.724 1.00 90.62 102 GLU A CA 1
ATOM 802 C C . GLU A 1 102 ? -18.121 -7.235 22.152 1.00 90.62 102 GLU A C 1
ATOM 804 O O . GLU A 1 102 ? -17.026 -6.671 22.144 1.00 90.62 102 GLU A O 1
ATOM 809 N N . GLN A 1 103 ? -18.290 -8.457 21.652 1.00 92.31 103 GLN A N 1
ATOM 810 C CA . GLN A 1 103 ? -17.262 -9.161 20.895 1.00 92.31 103 GLN A CA 1
ATOM 811 C C . GLN A 1 103 ? -17.612 -9.115 19.413 1.00 92.31 103 GLN A C 1
ATOM 813 O O . GLN A 1 103 ? -18.669 -9.597 19.012 1.00 92.31 103 GLN A O 1
ATOM 818 N N . ARG A 1 104 ? -16.731 -8.530 18.599 1.00 93.12 104 ARG A N 1
ATOM 819 C CA . ARG A 1 104 ? -16.957 -8.347 17.160 1.00 93.12 104 ARG A CA 1
ATOM 820 C C . ARG A 1 104 ? -15.732 -8.746 16.357 1.00 93.12 104 ARG A C 1
ATOM 822 O O . ARG A 1 104 ? -14.607 -8.526 16.787 1.00 93.12 104 ARG A O 1
ATOM 829 N N . VAL A 1 105 ? -15.942 -9.312 15.177 1.00 94.25 105 VAL A N 1
ATOM 830 C CA . VAL A 1 105 ? -14.852 -9.670 14.260 1.00 94.25 105 VAL A CA 1
ATOM 831 C C . VAL A 1 105 ? -14.730 -8.583 13.200 1.00 94.25 105 VAL A C 1
ATOM 833 O O . VAL A 1 105 ? -15.739 -8.163 12.628 1.00 94.25 105 VAL A O 1
ATOM 836 N N . VAL A 1 106 ? -13.508 -8.106 12.966 1.00 94.69 106 VAL A N 1
ATOM 837 C CA . VAL A 1 106 ? -13.213 -7.104 11.934 1.00 94.69 106 VAL A CA 1
ATOM 838 C C . VAL A 1 106 ? -13.445 -7.725 10.557 1.00 94.69 106 VAL A C 1
ATOM 840 O O . VAL A 1 106 ? -12.886 -8.773 10.250 1.00 94.69 106 VAL A O 1
ATOM 843 N N . GLU A 1 107 ? -14.257 -7.076 9.724 1.00 94.38 107 GLU A N 1
ATOM 844 C CA . GLU A 1 107 ? -14.494 -7.484 8.336 1.00 94.38 107 GLU A CA 1
ATOM 845 C C . GLU A 1 107 ? -13.633 -6.665 7.369 1.00 94.38 107 GLU A C 1
ATOM 847 O O . GLU A 1 107 ? -12.826 -7.214 6.621 1.00 94.38 107 GLU A O 1
ATOM 852 N N . GLU A 1 108 ? -13.784 -5.338 7.390 1.00 94.81 108 GLU A N 1
ATOM 853 C CA . GLU A 1 108 ? -13.130 -4.436 6.441 1.00 94.81 108 GLU A CA 1
ATOM 854 C C . GLU A 1 108 ? -12.894 -3.049 7.054 1.00 94.81 108 GLU A C 1
ATOM 856 O O . GLU A 1 108 ? -13.668 -2.586 7.891 1.00 94.81 108 GLU A O 1
ATOM 861 N N . ILE A 1 109 ? -11.842 -2.358 6.604 1.00 96.56 109 ILE A N 1
ATOM 862 C CA . ILE A 1 109 ? -11.677 -0.919 6.822 1.00 96.56 109 ILE A CA 1
ATOM 863 C C . ILE A 1 109 ? -12.313 -0.187 5.638 1.00 96.56 109 ILE A C 1
ATOM 865 O O . ILE A 1 109 ? -11.834 -0.301 4.507 1.00 96.56 109 ILE A O 1
ATOM 869 N N . LEU A 1 110 ? -13.370 0.581 5.894 1.00 95.56 110 LEU A N 1
ATOM 870 C CA . LEU A 1 110 ? -14.125 1.271 4.843 1.00 95.56 110 LEU A CA 1
ATOM 871 C C . LEU A 1 110 ? -13.621 2.688 4.587 1.00 95.56 110 LEU A C 1
ATOM 873 O O . LEU A 1 110 ? -13.557 3.130 3.440 1.00 95.56 110 LEU A O 1
ATOM 877 N N . ASN A 1 111 ? -13.265 3.404 5.649 1.00 95.50 111 ASN A N 1
ATOM 878 C CA . ASN A 1 111 ? -12.965 4.827 5.579 1.00 95.50 111 ASN A CA 1
ATOM 879 C C . ASN A 1 111 ? -11.899 5.232 6.601 1.00 95.50 111 ASN A C 1
ATOM 881 O O . ASN A 1 111 ? -11.601 4.492 7.537 1.00 95.50 111 ASN A O 1
ATOM 885 N N . ARG A 1 112 ? -11.350 6.436 6.441 1.00 95.81 112 ARG A N 1
ATOM 886 C CA . ARG A 1 112 ? -10.415 7.053 7.382 1.00 95.81 112 ARG A CA 1
ATOM 887 C C . ARG A 1 112 ? -10.700 8.544 7.503 1.00 95.81 112 ARG A C 1
ATOM 889 O O . ARG A 1 112 ? -10.842 9.237 6.497 1.00 95.81 112 ARG A O 1
ATOM 896 N N . ARG A 1 113 ? -10.702 9.066 8.727 1.00 94.81 113 ARG A N 1
ATOM 897 C CA . ARG A 1 113 ? -10.866 10.499 9.018 1.00 94.81 113 ARG A CA 1
ATOM 898 C C . ARG A 1 113 ? -9.743 11.011 9.909 1.00 94.81 113 ARG A C 1
ATOM 900 O O . ARG A 1 113 ? -9.142 10.245 10.653 1.00 94.81 113 ARG A O 1
ATOM 907 N N . LYS A 1 114 ? -9.446 12.311 9.828 1.00 94.31 114 LYS A N 1
ATOM 908 C CA . LYS A 1 114 ? -8.491 12.945 10.748 1.00 94.31 114 LYS A CA 1
ATOM 909 C C . LYS A 1 114 ? -9.078 12.995 12.158 1.00 94.31 114 LYS A C 1
ATOM 911 O O . LYS A 1 114 ? -10.230 13.394 12.317 1.00 94.31 114 LYS A O 1
ATOM 916 N N . SER A 1 115 ? -8.261 12.662 13.148 1.00 92.31 115 SER A N 1
ATOM 917 C CA . SER A 1 115 ? -8.540 12.869 14.571 1.00 92.31 115 SER A CA 1
ATOM 918 C C . SER A 1 115 ? -7.561 13.895 15.155 1.00 92.31 115 SER A C 1
ATOM 920 O O . SER A 1 115 ? -6.754 14.483 14.428 1.00 92.31 115 SER A O 1
ATOM 922 N N . LYS A 1 116 ? -7.624 14.146 16.469 1.00 88.19 116 LYS A N 1
ATOM 923 C CA . LYS A 1 116 ? -6.698 15.078 17.140 1.00 88.19 116 LYS A CA 1
ATOM 924 C C . LYS A 1 116 ? -5.238 14.616 17.059 1.00 88.19 116 LYS A C 1
ATOM 926 O O . LYS A 1 116 ? -4.356 15.461 16.951 1.00 88.19 116 LYS A O 1
ATOM 931 N N . ASN A 1 117 ? -5.005 13.301 17.083 1.00 83.69 117 ASN A N 1
ATOM 932 C CA . ASN A 1 117 ? -3.673 12.701 17.205 1.00 83.69 117 ASN A CA 1
ATOM 933 C C . ASN A 1 117 ? -3.274 11.842 15.993 1.00 83.69 117 ASN A C 1
ATOM 935 O O . ASN A 1 117 ? -2.275 11.132 16.044 1.00 83.69 117 ASN A O 1
ATOM 939 N N . GLY A 1 118 ? -4.019 11.913 14.888 1.00 89.31 118 GLY A N 1
ATOM 940 C CA . GLY A 1 118 ? -3.707 11.147 13.690 1.00 89.31 118 GLY A CA 1
ATOM 941 C C . GLY A 1 118 ? -4.945 10.843 12.866 1.00 89.31 118 GLY A C 1
ATOM 942 O O . GLY A 1 118 ? -5.543 11.747 12.273 1.00 89.31 118 GLY A O 1
ATOM 943 N N . TYR A 1 119 ? -5.283 9.559 12.792 1.00 94.56 119 TYR A N 1
ATOM 944 C CA . TYR A 1 119 ? -6.378 9.062 11.978 1.00 94.56 119 TYR A CA 1
ATOM 945 C C . TYR A 1 119 ? -7.178 7.990 12.707 1.00 94.56 119 TYR A C 1
ATOM 947 O O . TYR A 1 119 ? -6.612 7.029 13.230 1.00 94.56 119 TYR A O 1
ATOM 955 N N . GLU A 1 120 ? -8.494 8.121 12.597 1.00 95.69 120 GLU A N 1
ATOM 956 C CA . GLU A 1 120 ? -9.451 7.082 12.946 1.00 95.69 120 GLU A CA 1
ATOM 957 C C . GLU A 1 120 ? -9.933 6.377 11.680 1.00 95.69 120 GLU A C 1
ATOM 959 O O . GLU A 1 120 ? -10.153 7.013 10.642 1.00 95.69 120 GLU A O 1
ATOM 964 N N . TYR A 1 121 ? -10.145 5.073 11.788 1.00 97.25 121 TYR A N 1
ATOM 965 C CA . TYR A 1 121 ? -10.558 4.197 10.702 1.00 97.25 121 TYR A CA 1
ATOM 966 C C . TYR A 1 121 ? -11.948 3.652 10.979 1.00 97.25 121 TYR A C 1
ATOM 968 O O . TYR A 1 121 ? -12.230 3.184 12.080 1.00 97.25 121 TYR A O 1
ATOM 976 N N . GLU A 1 122 ? -12.806 3.708 9.969 1.00 97.12 122 GLU A N 1
ATOM 977 C CA . GLU A 1 122 ? -14.145 3.140 10.018 1.00 97.12 122 GLU A CA 1
ATOM 978 C C . GLU A 1 122 ? -14.075 1.633 9.783 1.00 97.12 122 GLU A C 1
ATOM 980 O O . GLU A 1 122 ? -13.722 1.175 8.692 1.00 97.12 122 GLU A O 1
ATOM 985 N N . ILE A 1 123 ? -14.420 0.876 10.817 1.00 96.75 123 ILE A N 1
ATOM 986 C CA . ILE A 1 123 ? -14.380 -0.578 10.834 1.00 96.75 123 ILE A CA 1
ATOM 987 C C . ILE A 1 123 ? -15.774 -1.132 10.580 1.00 96.75 123 ILE A C 1
ATOM 989 O O . ILE A 1 123 ? -16.704 -0.872 11.350 1.00 96.75 123 ILE A O 1
ATOM 993 N N . LYS A 1 124 ? -15.884 -1.930 9.517 1.00 96.50 124 LYS A N 1
ATOM 994 C CA . LYS A 1 124 ? -17.016 -2.814 9.262 1.00 96.50 124 LYS A CA 1
ATOM 995 C C . LYS A 1 124 ? -16.843 -4.096 10.062 1.00 96.50 124 LYS A C 1
ATOM 997 O O . LYS A 1 124 ? -15.770 -4.702 10.051 1.00 96.50 124 LYS A O 1
ATOM 1002 N N . TRP A 1 125 ? -17.907 -4.506 10.737 1.00 95.31 125 TRP A N 1
ATOM 1003 C CA . TRP A 1 125 ? -17.935 -5.707 11.564 1.00 95.31 125 TRP A CA 1
ATOM 1004 C C . TRP A 1 125 ? -18.679 -6.835 10.853 1.00 95.31 125 TRP A C 1
ATOM 1006 O O . TRP A 1 125 ? -19.732 -6.601 10.260 1.00 95.31 125 TRP A O 1
ATOM 1016 N N . VAL A 1 126 ? -18.163 -8.059 10.970 1.00 94.62 126 VAL A N 1
ATOM 1017 C CA . VAL A 1 126 ? -18.756 -9.246 10.339 1.00 94.62 126 VAL A CA 1
ATOM 1018 C C . VAL A 1 126 ? -20.210 -9.415 10.780 1.00 94.62 126 VAL A C 1
ATOM 1020 O O . VAL A 1 126 ? -20.518 -9.369 11.972 1.00 94.62 126 VAL A O 1
ATOM 1023 N N . SER A 1 127 ? -21.095 -9.658 9.810 1.00 92.06 127 SER A N 1
ATOM 1024 C CA . SER A 1 127 ? -22.528 -9.925 10.017 1.00 92.06 127 SER A CA 1
ATOM 1025 C C . SER A 1 127 ? -23.320 -8.790 10.682 1.00 92.06 127 SER A C 1
ATOM 1027 O O . SER A 1 127 ? -24.448 -9.016 11.119 1.00 92.06 127 SER A O 1
ATOM 1029 N N . LEU A 1 128 ? -22.773 -7.573 10.739 1.00 91.50 128 LEU A N 1
ATOM 1030 C CA . LEU A 1 128 ? -23.476 -6.387 11.225 1.00 91.50 128 LEU A CA 1
ATOM 1031 C C . LEU A 1 128 ? -23.689 -5.375 10.092 1.00 91.50 128 LEU A C 1
ATOM 1033 O O . LEU A 1 128 ? -22.923 -5.305 9.132 1.00 91.50 128 LEU A O 1
ATOM 1037 N N . GLY A 1 129 ? -24.762 -4.591 10.201 1.00 92.12 129 GLY A N 1
ATOM 1038 C CA . GLY A 1 129 ? -25.028 -3.485 9.284 1.00 92.12 129 GLY A CA 1
ATOM 1039 C C . GLY A 1 129 ? -24.020 -2.346 9.454 1.00 92.12 129 GLY A C 1
ATOM 1040 O O . GLY A 1 129 ? -23.377 -2.207 10.497 1.00 92.12 129 GLY A O 1
ATOM 1041 N N . THR A 1 130 ? -23.899 -1.491 8.435 1.00 91.38 130 THR A N 1
ATOM 1042 C CA . THR A 1 130 ? -22.997 -0.325 8.467 1.00 91.38 130 THR A CA 1
ATOM 1043 C C . THR A 1 130 ? -23.369 0.692 9.549 1.00 91.38 130 THR A C 1
ATOM 1045 O O . THR A 1 130 ? -22.529 1.477 9.972 1.00 91.38 130 THR A O 1
ATOM 1048 N N . ASP A 1 131 ? -24.610 0.664 10.041 1.00 91.25 131 ASP A N 1
ATOM 1049 C CA . ASP A 1 131 ? -25.068 1.446 11.195 1.00 91.25 131 ASP A CA 1
ATOM 1050 C C . ASP A 1 131 ? -24.352 1.063 12.503 1.00 91.25 131 ASP A C 1
ATOM 1052 O O . ASP A 1 131 ? -24.356 1.835 13.461 1.00 91.25 131 ASP A O 1
ATOM 1056 N N . LYS A 1 132 ? -23.721 -0.117 12.545 1.00 91.81 132 LYS A N 1
ATOM 1057 C CA . LYS A 1 132 ? -22.939 -0.607 13.685 1.00 91.81 132 LYS A CA 1
ATOM 1058 C C . LYS A 1 132 ? -21.436 -0.413 13.524 1.00 91.81 132 LYS A C 1
ATOM 1060 O O . LYS A 1 132 ? -20.702 -0.830 14.424 1.00 91.81 132 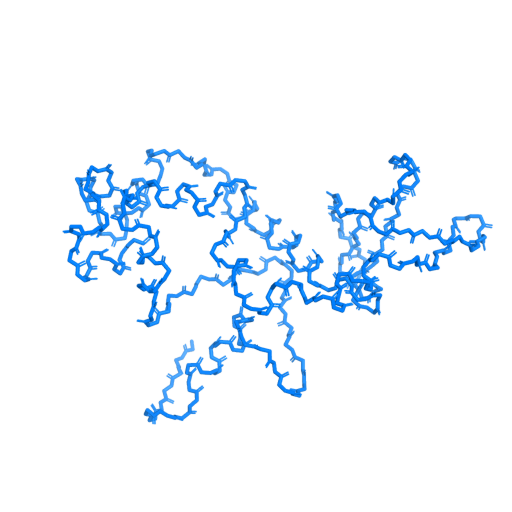LYS A O 1
ATOM 1065 N N . ASN A 1 133 ? -20.971 0.201 12.435 1.00 94.69 133 ASN A N 1
ATOM 1066 C CA . ASN A 1 133 ? -19.553 0.491 12.230 1.00 94.69 133 ASN A CA 1
ATOM 1067 C C . ASN A 1 133 ? -18.976 1.305 13.392 1.00 94.69 133 ASN A C 1
ATOM 1069 O O . ASN A 1 133 ? -19.676 2.050 14.081 1.00 94.69 133 ASN A O 1
ATOM 1073 N N . SER A 1 134 ? -17.675 1.162 13.622 1.00 93.75 134 SER A N 1
ATOM 1074 C CA . SER A 1 134 ? -16.983 1.882 14.695 1.00 93.75 134 SER A CA 1
ATOM 1075 C C . SER A 1 134 ? -15.744 2.574 14.159 1.00 93.75 134 SER A C 1
ATOM 1077 O O . SER A 1 134 ? -15.073 2.045 13.279 1.00 93.75 134 SER A O 1
ATOM 1079 N N . PHE A 1 135 ? -15.438 3.751 14.697 1.00 94.69 135 PHE A N 1
ATOM 1080 C CA . PHE A 1 135 ? -14.199 4.458 14.399 1.00 94.69 135 PHE A CA 1
ATOM 1081 C C . PHE A 1 135 ? -13.159 4.101 15.455 1.00 94.69 135 PHE A C 1
ATOM 1083 O O . PHE A 1 135 ? -13.383 4.368 16.633 1.00 94.69 135 PHE A O 1
ATOM 1090 N N . LEU A 1 136 ? -12.058 3.482 15.033 1.00 94.56 136 LEU A N 1
ATOM 1091 C CA . LEU A 1 136 ? -10.941 3.116 15.905 1.00 94.56 136 LEU A CA 1
ATOM 1092 C C . LEU A 1 136 ? -9.683 3.885 15.503 1.00 94.56 136 LEU A C 1
ATOM 1094 O O . LEU A 1 136 ? -9.418 4.073 14.315 1.00 94.56 136 LEU A O 1
ATOM 1098 N N . GLU A 1 137 ? -8.903 4.318 16.487 1.00 94.69 137 GLU A N 1
ATOM 1099 C CA . GLU A 1 137 ? -7.613 4.972 16.255 1.00 94.69 137 GLU A CA 1
ATOM 1100 C C . GLU A 1 137 ? -6.591 3.977 15.685 1.00 94.69 137 GLU A C 1
ATOM 1102 O O . GLU A 1 137 ? -6.662 2.766 15.923 1.00 94.69 137 GLU A O 1
ATOM 1107 N N . ARG A 1 138 ? -5.595 4.496 14.953 1.00 92.94 138 ARG A N 1
ATOM 1108 C CA . ARG A 1 138 ? -4.517 3.674 14.371 1.00 92.94 138 ARG A CA 1
ATOM 1109 C C . ARG A 1 138 ? -3.879 2.741 15.400 1.00 92.94 138 ARG A C 1
ATOM 1111 O O . ARG A 1 138 ? -3.699 1.560 15.120 1.00 92.94 138 ARG A O 1
ATOM 1118 N N . ASP A 1 139 ? -3.516 3.284 16.556 1.00 91.88 139 ASP A N 1
ATOM 1119 C CA . ASP A 1 139 ? -2.739 2.556 17.559 1.00 91.88 139 ASP A CA 1
ATOM 1120 C C . ASP A 1 139 ? -3.550 1.404 18.163 1.00 91.88 139 ASP A C 1
ATOM 1122 O O . ASP A 1 139 ? -3.016 0.311 18.326 1.00 91.88 139 ASP A O 1
ATOM 1126 N N . GLN A 1 140 ? -4.865 1.587 18.343 1.00 92.44 140 GLN A N 1
ATOM 1127 C CA . GLN A 1 140 ? -5.767 0.515 18.776 1.00 92.44 140 GLN A CA 1
ATOM 1128 C C . GLN A 1 140 ? -5.767 -0.642 17.770 1.00 92.44 140 GLN A C 1
ATOM 1130 O O . GLN A 1 140 ? -5.611 -1.799 18.145 1.00 92.44 140 GLN A O 1
ATOM 1135 N N . LEU A 1 141 ? -5.881 -0.342 16.473 1.00 93.06 141 LEU A N 1
ATOM 1136 C CA . LEU A 1 141 ? -5.860 -1.369 15.427 1.00 93.06 141 LEU A CA 1
ATOM 1137 C C . LEU A 1 141 ? -4.514 -2.093 15.345 1.00 93.06 141 LEU A C 1
ATOM 1139 O O . LEU A 1 141 ? -4.483 -3.296 15.093 1.00 93.06 141 LEU A O 1
ATOM 1143 N N . VAL A 1 142 ? -3.407 -1.381 15.561 1.00 91.06 142 VAL A N 1
ATOM 1144 C CA . VAL A 1 142 ? -2.064 -1.976 15.597 1.00 91.06 142 VAL A CA 1
ATOM 1145 C C . VAL A 1 142 ? -1.920 -2.917 16.793 1.00 91.06 142 VAL A C 1
ATOM 1147 O O . VAL A 1 142 ? -1.476 -4.049 16.608 1.00 91.06 142 VAL A O 1
ATOM 1150 N N . GLU A 1 143 ? -2.353 -2.502 17.986 1.00 90.38 143 GLU A N 1
ATOM 1151 C CA . GLU A 1 143 ? -2.361 -3.339 19.195 1.00 90.38 143 GLU A CA 1
ATOM 1152 C C . GLU A 1 143 ? -3.241 -4.586 19.033 1.00 90.38 143 GLU A C 1
ATOM 1154 O O . GLU A 1 143 ? -2.880 -5.673 19.482 1.00 90.38 143 GLU A O 1
ATOM 1159 N N . MET A 1 144 ? -4.359 -4.452 18.318 1.00 90.69 144 MET A N 1
ATOM 1160 C CA . MET A 1 144 ? -5.255 -5.556 17.966 1.00 90.69 144 MET A CA 1
ATOM 1161 C C . MET A 1 144 ? -4.688 -6.482 16.866 1.00 90.69 144 MET A C 1
ATOM 1163 O O . MET A 1 144 ? -5.296 -7.501 16.549 1.00 90.69 144 MET A O 1
ATOM 1167 N N . GLY A 1 145 ? -3.529 -6.159 16.275 1.00 90.31 145 GLY A N 1
ATOM 1168 C CA . GLY A 1 145 ? -2.863 -6.976 15.252 1.00 90.31 145 GLY A CA 1
ATO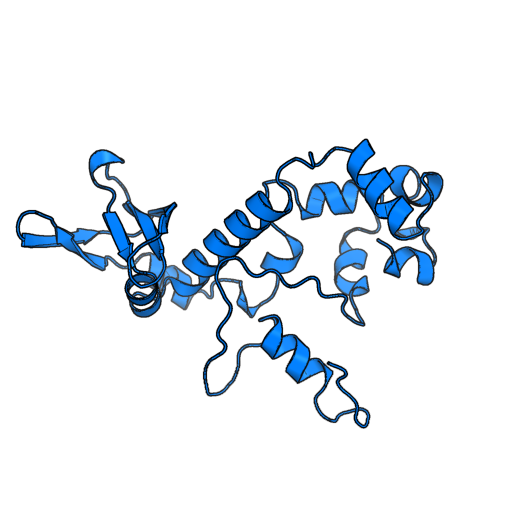M 1169 C C . GLY A 1 145 ? -3.272 -6.679 13.803 1.00 90.31 145 GLY A C 1
ATOM 1170 O O . GLY A 1 145 ? -2.893 -7.413 12.891 1.00 90.31 145 GLY A O 1
ATOM 1171 N N . PHE A 1 146 ? -3.999 -5.588 13.556 1.00 93.06 146 PHE A N 1
ATOM 1172 C CA . PHE A 1 146 ? -4.487 -5.186 12.231 1.00 93.06 146 PHE A CA 1
ATOM 1173 C C . PHE A 1 146 ? -3.562 -4.188 11.513 1.00 93.06 146 PHE A C 1
ATOM 1175 O O . PHE A 1 146 ? -3.968 -3.547 10.543 1.00 93.06 146 PHE A O 1
ATOM 1182 N N . GLU A 1 147 ? -2.294 -4.075 11.924 1.00 90.94 147 GLU A N 1
ATOM 1183 C CA . GLU A 1 147 ? -1.331 -3.126 11.345 1.00 90.94 147 GLU A CA 1
ATOM 1184 C C . GLU A 1 147 ? -1.207 -3.249 9.816 1.00 90.94 147 GLU A C 1
ATOM 1186 O O . GLU A 1 147 ? -1.251 -2.246 9.105 1.00 90.94 147 GLU A O 1
ATOM 1191 N N . LYS A 1 148 ? -1.092 -4.472 9.280 1.00 90.25 148 LYS A N 1
ATOM 1192 C CA . LYS A 1 148 ? -0.985 -4.697 7.826 1.00 90.25 148 LYS A CA 1
ATOM 1193 C C . LYS A 1 148 ? -2.235 -4.234 7.076 1.00 90.25 148 LYS A C 1
ATOM 1195 O O . LYS A 1 148 ? -2.125 -3.707 5.971 1.00 90.25 148 LYS A O 1
ATOM 1200 N N . MET A 1 149 ? -3.408 -4.400 7.686 1.00 91.94 149 MET A N 1
ATOM 1201 C CA . MET A 1 149 ? -4.684 -3.964 7.121 1.00 91.94 149 MET A CA 1
ATOM 1202 C C . MET A 1 149 ? -4.763 -2.435 7.065 1.00 91.94 149 MET A C 1
ATOM 1204 O O . MET A 1 149 ? -5.099 -1.877 6.022 1.00 91.94 149 MET A O 1
ATOM 1208 N N . VAL A 1 150 ? -4.361 -1.765 8.150 1.00 93.75 150 VAL A N 1
ATOM 1209 C CA . VAL A 1 150 ? -4.272 -0.300 8.220 1.00 93.75 150 VAL A CA 1
ATOM 1210 C C . VAL A 1 150 ? -3.260 0.240 7.212 1.00 93.75 150 VAL A C 1
ATOM 1212 O O . VAL A 1 150 ? -3.594 1.108 6.410 1.00 93.75 150 VAL A O 1
ATOM 1215 N N . ASN A 1 151 ? -2.047 -0.316 7.185 1.00 90.69 151 ASN A N 1
ATOM 1216 C CA . ASN A 1 151 ? -0.994 0.119 6.269 1.00 90.69 151 ASN A CA 1
ATOM 1217 C C . ASN A 1 151 ? -1.415 -0.054 4.799 1.00 90.69 151 ASN A C 1
ATOM 1219 O O . ASN A 1 151 ? -1.121 0.812 3.975 1.00 90.69 151 ASN A O 1
ATOM 1223 N N . ARG A 1 152 ? -2.134 -1.133 4.459 1.00 89.81 152 ARG A N 1
ATOM 1224 C CA . ARG A 1 152 ? -2.693 -1.332 3.112 1.00 89.81 152 ARG A CA 1
ATOM 1225 C C . ARG A 1 152 ? -3.754 -0.284 2.777 1.00 89.81 152 ARG A C 1
ATOM 1227 O O . ARG A 1 152 ? -3.721 0.278 1.684 1.00 89.81 152 ARG A O 1
ATOM 1234 N N . PHE A 1 153 ? -4.670 -0.004 3.705 1.00 92.81 153 PHE A N 1
ATOM 1235 C CA . PHE A 1 153 ? -5.688 1.030 3.516 1.00 92.81 153 PHE A CA 1
ATOM 1236 C C . PHE A 1 153 ? -5.048 2.409 3.293 1.00 92.81 153 PHE A C 1
ATOM 1238 O O . PHE A 1 153 ? -5.409 3.121 2.355 1.00 92.81 153 PHE A O 1
ATOM 1245 N N . ASP A 1 154 ? -4.046 2.753 4.103 1.00 92.44 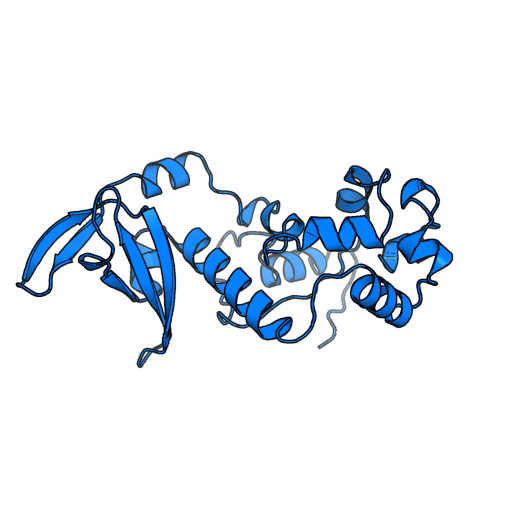154 ASP A N 1
ATOM 1246 C CA . ASP A 1 154 ? -3.280 3.992 3.983 1.00 92.44 154 ASP A CA 1
ATOM 1247 C C . ASP A 1 154 ? -2.554 4.102 2.640 1.00 92.44 154 ASP A C 1
ATOM 1249 O O . ASP A 1 154 ? -2.575 5.158 2.011 1.00 92.44 154 ASP A O 1
ATOM 1253 N N . GLU A 1 155 ? -1.947 3.015 2.158 1.00 88.69 155 GLU A N 1
ATOM 1254 C CA . GLU A 1 155 ? -1.299 2.986 0.845 1.00 88.69 155 GLU A CA 1
ATOM 1255 C C . GLU A 1 155 ? -2.291 3.194 -0.299 1.00 88.69 155 GLU A C 1
ATOM 1257 O O . GLU A 1 155 ? -1.984 3.942 -1.232 1.00 88.69 155 GLU A O 1
ATOM 1262 N N . ARG A 1 156 ? -3.485 2.596 -0.211 1.00 88.25 156 ARG A N 1
ATOM 1263 C CA . ARG A 1 156 ? -4.572 2.798 -1.176 1.00 88.25 156 ARG A CA 1
ATOM 1264 C C . ARG A 1 156 ? -5.044 4.252 -1.183 1.00 88.25 156 ARG A C 1
ATOM 1266 O O . ARG A 1 156 ? -5.150 4.855 -2.250 1.00 88.25 156 ARG A O 1
ATOM 1273 N N . GLU A 1 157 ? -5.248 4.852 -0.012 1.00 90.19 157 GLU A N 1
ATOM 1274 C CA . GLU A 1 157 ? -5.628 6.266 0.095 1.00 90.19 157 GLU A CA 1
ATOM 1275 C C . GLU A 1 157 ? -4.525 7.207 -0.399 1.00 90.19 157 GLU A C 1
ATOM 1277 O O . GLU A 1 157 ? -4.794 8.144 -1.151 1.00 90.19 157 GLU A O 1
ATOM 1282 N N . ALA A 1 158 ? -3.265 6.950 -0.043 1.00 88.44 158 ALA A N 1
ATOM 1283 C CA . ALA A 1 158 ? -2.133 7.733 -0.521 1.00 88.44 158 ALA A CA 1
ATOM 1284 C C . ALA A 1 158 ? -1.956 7.605 -2.043 1.00 88.44 158 ALA A C 1
ATOM 1286 O O . ALA A 1 158 ? -1.577 8.571 -2.714 1.00 88.44 158 ALA A O 1
ATOM 1287 N N . LEU A 1 159 ? -2.227 6.421 -2.607 1.00 84.94 159 LEU A N 1
ATOM 1288 C CA . LEU A 1 159 ? -2.234 6.202 -4.049 1.00 84.94 159 LEU A CA 1
ATOM 1289 C C . LEU A 1 159 ? -3.346 7.025 -4.697 1.00 84.94 159 LEU A C 1
ATOM 1291 O O . LEU A 1 159 ? -3.026 7.856 -5.543 1.00 84.94 159 LEU A O 1
ATOM 1295 N N . ARG A 1 160 ? -4.590 6.894 -4.222 1.00 85.44 160 ARG A N 1
ATOM 1296 C CA . ARG A 1 160 ? -5.760 7.648 -4.699 1.00 85.44 160 ARG A CA 1
ATOM 1297 C C . ARG A 1 160 ? -5.540 9.162 -4.669 1.00 85.44 160 ARG A C 1
ATOM 1299 O O . ARG A 1 160 ? -5.845 9.849 -5.646 1.00 85.44 160 ARG A O 1
ATOM 1306 N N . LEU A 1 161 ? -4.986 9.690 -3.577 1.00 85.06 161 LEU A N 1
ATOM 1307 C CA . LEU A 1 161 ? -4.646 11.110 -3.445 1.00 85.06 161 LEU A CA 1
ATOM 1308 C C . LEU A 1 161 ? -3.542 11.517 -4.431 1.00 85.06 161 LEU A C 1
ATOM 1310 O O . LEU A 1 161 ? -3.665 12.534 -5.108 1.00 85.06 161 LEU A O 1
ATOM 1314 N N . GLY A 1 162 ? -2.489 10.706 -4.568 1.00 79.81 162 GLY A N 1
ATOM 1315 C CA . GLY A 1 162 ? -1.374 10.984 -5.480 1.00 79.81 162 GLY A CA 1
ATOM 1316 C C . GLY A 1 162 ? -1.709 10.826 -6.969 1.00 79.81 162 GLY A C 1
ATOM 1317 O O . GLY A 1 162 ? -1.034 11.414 -7.812 1.00 79.81 162 GLY A O 1
ATOM 1318 N N . THR A 1 163 ? -2.739 10.048 -7.308 1.00 75.44 163 THR A N 1
ATOM 1319 C CA . THR A 1 163 ? -3.241 9.864 -8.681 1.00 75.44 163 THR A CA 1
ATOM 1320 C C . THR A 1 163 ? -4.501 10.670 -8.968 1.00 75.44 163 THR A C 1
ATOM 1322 O O . THR A 1 163 ? -5.078 10.516 -10.043 1.00 75.44 163 THR A O 1
ATOM 1325 N N . SER A 1 164 ? -4.955 11.521 -8.042 1.00 64.81 164 SER A N 1
ATOM 1326 C CA . SER A 1 164 ? -6.144 12.351 -8.250 1.00 64.81 164 SER A CA 1
ATOM 1327 C C . SER A 1 164 ? -5.981 13.188 -9.526 1.00 64.81 164 SER A C 1
ATOM 1329 O O . SER A 1 164 ? -5.076 14.011 -9.630 1.00 64.81 164 SER A O 1
ATOM 1331 N N . GLY A 1 165 ? -6.828 12.916 -10.525 1.00 63.84 165 GLY A N 1
ATOM 1332 C CA . GLY A 1 165 ? -6.797 13.553 -11.849 1.00 63.84 165 GLY A CA 1
ATOM 1333 C C . GLY A 1 165 ? -6.033 12.799 -12.948 1.00 63.84 165 GLY A C 1
ATOM 1334 O O . GLY A 1 165 ? -6.096 13.214 -14.101 1.00 63.84 165 GLY A O 1
ATOM 1335 N N . LYS A 1 166 ? -5.355 11.683 -12.644 1.00 74.50 166 LYS A N 1
ATOM 1336 C CA . LYS A 1 166 ? -4.703 10.815 -13.641 1.00 74.50 166 LYS A CA 1
ATOM 1337 C C . LYS A 1 166 ? -5.456 9.497 -13.758 1.00 74.50 166 LYS A C 1
ATOM 1339 O O . LYS A 1 166 ? -5.292 8.600 -12.935 1.00 74.50 166 LYS A O 1
ATOM 1344 N N . ALA A 1 167 ? -6.295 9.387 -14.782 1.00 82.94 167 ALA A N 1
ATOM 1345 C CA . ALA A 1 167 ? -6.978 8.138 -15.083 1.00 82.94 167 ALA A CA 1
ATOM 1346 C C . ALA A 1 167 ? -5.970 7.089 -15.586 1.00 82.94 167 ALA A C 1
ATOM 1348 O O . ALA A 1 167 ? -5.102 7.405 -16.402 1.00 82.94 167 ALA A O 1
ATOM 1349 N N . LEU A 1 168 ? -6.110 5.839 -15.135 1.00 88.94 168 LEU A N 1
ATOM 1350 C CA . LEU A 1 168 ? -5.307 4.699 -15.593 1.00 88.94 168 LEU A CA 1
ATOM 1351 C C . LEU A 1 168 ? -5.765 4.258 -16.994 1.00 88.94 168 LEU A C 1
ATOM 1353 O O . LEU A 1 168 ? -6.355 3.199 -17.174 1.00 88.94 168 LEU A O 1
ATOM 1357 N N . THR A 1 169 ? -5.560 5.130 -17.980 1.00 92.12 169 THR A N 1
ATOM 1358 C CA . THR A 1 169 ? -5.888 4.896 -19.391 1.00 92.12 169 THR A CA 1
ATOM 1359 C C . THR A 1 169 ? -4.619 4.618 -20.181 1.00 92.12 169 THR A C 1
ATOM 1361 O O . THR A 1 169 ? -3.555 5.134 -19.837 1.00 92.12 169 THR A O 1
ATOM 1364 N N . ALA A 1 170 ? -4.733 3.881 -21.287 1.00 93.12 170 ALA A N 1
ATOM 1365 C CA . ALA A 1 170 ? -3.593 3.591 -22.156 1.00 93.12 170 ALA A CA 1
ATOM 1366 C C . ALA A 1 170 ? -2.844 4.863 -22.597 1.00 93.12 170 ALA A C 1
ATOM 1368 O O . ALA A 1 170 ? -1.616 4.880 -22.598 1.00 93.12 170 ALA A O 1
ATOM 1369 N N . LYS A 1 171 ? -3.574 5.948 -22.889 1.00 94.12 171 LYS A N 1
ATOM 1370 C CA . LYS A 1 171 ? -3.006 7.238 -23.305 1.00 94.12 171 LYS A CA 1
ATOM 1371 C C . LYS A 1 171 ? -2.171 7.904 -22.206 1.00 94.12 171 LYS A C 1
ATOM 1373 O O . LYS A 1 171 ? -1.079 8.394 -22.476 1.00 94.12 171 LYS A O 1
ATOM 1378 N N . GLU A 1 172 ? -2.675 7.941 -20.973 1.00 93.00 172 GLU A N 1
ATOM 1379 C CA . GLU A 1 172 ? -1.931 8.538 -19.853 1.00 93.00 172 GLU A CA 1
ATOM 1380 C C . GLU A 1 172 ? -0.727 7.682 -19.447 1.00 93.00 172 GLU A C 1
ATOM 1382 O O . GLU A 1 172 ? 0.324 8.223 -19.105 1.00 93.00 172 GLU A O 1
ATOM 1387 N N . VAL A 1 173 ? -0.851 6.355 -19.535 1.00 93.75 173 VAL A N 1
ATOM 1388 C CA . VAL A 1 173 ? 0.259 5.429 -19.277 1.00 93.75 173 VAL A CA 1
ATOM 1389 C C . VAL A 1 173 ? 1.361 5.591 -20.323 1.00 93.75 173 VAL A C 1
ATOM 1391 O O . VAL A 1 173 ? 2.524 5.738 -19.957 1.00 93.75 173 VAL A O 1
ATOM 1394 N N . GLU A 1 174 ? 1.014 5.645 -21.609 1.00 95.69 174 GLU A N 1
ATOM 1395 C CA . GLU A 1 174 ? 1.978 5.893 -22.686 1.00 95.69 174 GLU A CA 1
ATOM 1396 C C . GLU A 1 174 ? 2.697 7.231 -22.496 1.00 95.69 174 GLU A C 1
ATOM 1398 O O . GLU A 1 174 ? 3.922 7.296 -22.564 1.00 95.69 174 GLU A O 1
ATOM 1403 N N . LYS A 1 175 ? 1.954 8.293 -22.163 1.00 94.25 175 LYS A N 1
ATOM 1404 C CA . LYS A 1 175 ? 2.533 9.606 -21.857 1.00 94.25 175 LYS A CA 1
ATOM 1405 C C . LYS A 1 175 ? 3.498 9.547 -20.669 1.00 94.25 175 LYS A C 1
ATOM 1407 O O . LYS A 1 175 ? 4.548 10.186 -20.702 1.00 94.25 175 LYS A O 1
ATOM 1412 N N . ALA A 1 176 ? 3.159 8.803 -19.614 1.00 92.12 176 ALA A N 1
ATOM 1413 C CA . ALA A 1 176 ? 4.027 8.636 -18.451 1.00 92.12 176 ALA A CA 1
ATOM 1414 C C . ALA A 1 176 ? 5.329 7.900 -18.808 1.00 92.12 176 ALA A C 1
ATOM 1416 O O . ALA A 1 176 ? 6.403 8.365 -18.429 1.00 92.12 176 ALA A O 1
ATOM 1417 N N . LEU A 1 177 ? 5.241 6.821 -19.588 1.00 93.75 177 LEU A N 1
ATOM 1418 C CA . LEU A 1 177 ? 6.396 6.066 -20.086 1.00 93.75 177 LEU A CA 1
ATOM 1419 C C . LEU A 1 177 ? 7.262 6.911 -21.040 1.00 93.75 177 LEU A C 1
ATOM 1421 O O . LEU A 1 177 ? 8.489 6.912 -20.932 1.00 93.75 177 LEU A O 1
ATOM 1425 N N . GLY A 1 178 ? 6.634 7.725 -21.893 1.00 94.50 178 GLY A N 1
ATOM 1426 C CA . GLY A 1 178 ? 7.312 8.700 -22.749 1.00 94.50 178 GLY A CA 1
ATOM 1427 C C . GLY A 1 178 ? 8.124 9.724 -21.956 1.00 94.50 178 GLY A C 1
ATOM 1428 O O . GLY A 1 178 ? 9.281 9.980 -22.283 1.00 94.50 178 GLY A O 1
ATOM 1429 N N . ASN A 1 179 ? 7.578 10.235 -20.846 1.00 92.88 179 ASN A N 1
ATOM 1430 C CA . ASN A 1 179 ? 8.308 11.135 -19.942 1.00 92.88 179 ASN A CA 1
ATOM 1431 C C . ASN A 1 179 ? 9.511 10.457 -19.255 1.00 92.88 179 ASN A C 1
ATOM 1433 O O . ASN A 1 179 ? 10.427 11.145 -18.812 1.00 92.88 179 ASN A O 1
ATOM 1437 N N . MET A 1 180 ? 9.525 9.122 -19.174 1.00 90.81 180 MET A N 1
ATOM 1438 C CA . MET A 1 180 ? 10.659 8.315 -18.695 1.00 90.81 180 MET A CA 1
ATOM 1439 C C . MET A 1 180 ? 11.619 7.910 -19.831 1.00 90.81 180 MET A C 1
ATOM 1441 O O . MET A 1 180 ? 12.609 7.207 -19.613 1.00 90.81 180 MET A O 1
ATOM 1445 N N . GLY A 1 181 ? 11.360 8.384 -21.053 1.00 93.12 181 GLY A N 1
ATOM 1446 C CA . GLY A 1 181 ? 12.186 8.151 -22.231 1.00 93.12 181 GLY A CA 1
ATOM 1447 C C . GLY A 1 181 ? 11.963 6.789 -22.886 1.00 93.12 181 GLY A C 1
ATOM 1448 O O . GLY A 1 181 ? 12.913 6.250 -23.465 1.00 93.12 181 GLY A O 1
ATOM 1449 N N . LEU A 1 182 ? 10.767 6.208 -22.751 1.00 93.94 182 LEU A N 1
ATOM 1450 C CA . LEU A 1 182 ? 10.326 5.027 -23.491 1.00 93.94 182 LEU A CA 1
ATOM 1451 C C . LEU A 1 182 ? 9.325 5.453 -24.573 1.00 93.94 182 LEU A C 1
ATOM 1453 O O . LEU A 1 182 ? 8.230 5.913 -24.265 1.00 93.94 182 LEU A O 1
ATOM 1457 N N . GLU A 1 183 ? 9.711 5.328 -25.840 1.00 94.56 183 GLU A N 1
ATOM 1458 C CA . GLU A 1 183 ? 8.876 5.760 -26.968 1.00 94.56 183 GLU A CA 1
ATOM 1459 C C . GLU A 1 183 ? 7.589 4.933 -27.086 1.00 94.56 183 GLU A C 1
ATOM 1461 O O . GLU A 1 183 ? 7.550 3.770 -26.678 1.00 94.56 183 GLU A O 1
ATOM 1466 N N . ALA A 1 184 ? 6.550 5.518 -27.691 1.00 94.31 184 ALA A N 1
ATOM 1467 C CA . ALA A 1 184 ? 5.220 4.913 -27.812 1.00 94.31 184 ALA A CA 1
ATOM 1468 C C . ALA A 1 184 ? 5.240 3.516 -28.464 1.00 94.31 184 ALA A C 1
ATOM 1470 O O . ALA A 1 184 ? 4.542 2.612 -28.005 1.00 94.31 184 ALA A O 1
ATOM 1471 N N . GLU A 1 185 ? 6.097 3.303 -29.471 1.00 93.88 185 GLU A N 1
ATOM 1472 C CA . GLU A 1 185 ? 6.284 1.995 -30.113 1.00 93.88 185 GLU A CA 1
ATOM 1473 C C . GLU A 1 185 ? 6.693 0.915 -29.097 1.00 93.88 185 GLU A C 1
ATOM 1475 O O . GLU A 1 185 ? 6.094 -0.161 -29.026 1.00 93.88 185 GLU A O 1
ATOM 1480 N N . PHE A 1 186 ? 7.664 1.230 -28.237 1.00 95.06 186 PHE A N 1
ATOM 1481 C CA . PHE A 1 186 ? 8.137 0.311 -27.206 1.00 95.06 186 PHE A CA 1
ATOM 1482 C C . PHE A 1 186 ? 7.194 0.220 -26.008 1.00 95.06 186 PHE A C 1
ATOM 1484 O O . PHE A 1 186 ? 7.118 -0.836 -25.388 1.00 95.06 186 PHE A O 1
ATOM 1491 N N . ALA A 1 187 ? 6.482 1.301 -25.688 1.00 94.56 187 ALA A N 1
ATOM 1492 C CA . ALA A 1 187 ? 5.571 1.374 -24.555 1.00 94.56 187 ALA A CA 1
ATOM 1493 C C . ALA A 1 187 ? 4.261 0.600 -24.792 1.00 94.56 187 ALA A C 1
ATOM 1495 O O . ALA A 1 187 ? 3.792 -0.106 -23.899 1.00 94.56 187 ALA A O 1
ATOM 1496 N N . THR A 1 188 ? 3.666 0.724 -25.978 1.00 95.12 188 THR A N 1
ATOM 1497 C CA . THR A 1 188 ? 2.285 0.275 -26.227 1.00 95.12 188 THR A CA 1
ATOM 1498 C C . THR A 1 188 ? 2.198 -0.910 -27.185 1.00 95.12 188 THR A C 1
ATOM 1500 O O . THR A 1 188 ? 1.253 -1.689 -27.084 1.00 95.12 188 THR A O 1
ATOM 1503 N N . HIS A 1 189 ? 3.167 -1.093 -28.086 1.00 93.19 189 HIS A N 1
ATOM 1504 C CA . HIS A 1 189 ? 3.074 -2.103 -29.149 1.00 93.19 189 HIS A CA 1
ATOM 1505 C C . HIS A 1 189 ? 4.038 -3.277 -28.963 1.00 93.19 189 HIS A C 1
ATOM 1507 O O . HIS A 1 189 ? 3.705 -4.409 -29.322 1.00 93.19 189 HIS A O 1
ATOM 1513 N N . ASN A 1 190 ? 5.196 -3.045 -28.343 1.00 94.88 190 ASN A N 1
ATOM 1514 C CA . ASN A 1 190 ? 6.179 -4.098 -28.113 1.00 94.88 190 ASN A CA 1
ATOM 1515 C C . ASN A 1 190 ? 5.996 -4.770 -26.753 1.00 94.88 190 ASN A C 1
ATOM 1517 O O . ASN A 1 190 ? 5.802 -4.132 -25.719 1.00 94.88 190 ASN A O 1
ATOM 1521 N N . ARG A 1 191 ? 6.110 -6.100 -26.750 1.00 95.94 191 ARG A N 1
ATOM 1522 C CA . ARG A 1 191 ? 6.121 -6.880 -25.510 1.00 95.94 191 ARG A CA 1
ATOM 1523 C C . ARG A 1 191 ? 7.416 -6.643 -24.752 1.00 95.94 191 ARG A C 1
ATOM 1525 O O . ARG A 1 191 ? 8.491 -6.561 -25.350 1.00 95.94 191 ARG A O 1
ATOM 1532 N N . ILE A 1 192 ? 7.332 -6.673 -23.428 1.00 94.44 192 ILE A N 1
ATOM 1533 C CA . ILE A 1 192 ? 8.470 -6.478 -22.531 1.00 94.44 192 ILE A CA 1
ATOM 1534 C C . ILE A 1 192 ? 9.604 -7.473 -22.825 1.00 94.44 192 ILE A C 1
ATOM 1536 O O . ILE A 1 192 ? 10.780 -7.122 -22.710 1.00 94.44 192 ILE A O 1
ATOM 1540 N N . LYS A 1 193 ? 9.287 -8.698 -23.273 1.00 94.19 193 LYS A N 1
ATOM 1541 C CA . LYS A 1 193 ? 10.290 -9.684 -23.713 1.00 94.19 193 LYS A CA 1
ATOM 1542 C C . LYS A 1 193 ? 11.283 -9.120 -24.738 1.00 94.19 193 LYS A C 1
ATOM 1544 O O . LYS A 1 193 ? 12.463 -9.447 -24.647 1.00 94.19 193 LYS A O 1
ATOM 1549 N N . GLY A 1 194 ? 10.807 -8.306 -25.681 1.00 91.50 194 GLY A N 1
ATOM 1550 C CA . GLY A 1 194 ? 11.599 -7.743 -26.779 1.00 91.50 194 GLY A CA 1
ATOM 1551 C C . GLY A 1 194 ? 12.368 -6.469 -26.424 1.00 91.50 194 GLY A C 1
ATOM 1552 O O . GLY A 1 194 ? 13.134 -5.981 -27.248 1.00 91.50 194 GLY A O 1
ATOM 1553 N N . LEU A 1 195 ? 12.187 -5.927 -25.217 1.00 92.00 195 LEU A N 1
ATOM 1554 C CA . LEU A 1 195 ? 12.879 -4.717 -24.784 1.00 92.00 195 LEU A CA 1
ATOM 1555 C C . LEU A 1 195 ? 14.333 -5.003 -24.393 1.00 92.00 195 LEU A C 1
ATOM 1557 O O . LEU A 1 195 ? 14.643 -5.998 -23.728 1.00 92.00 195 LEU A O 1
ATOM 1561 N N . SER A 1 196 ? 15.223 -4.074 -24.742 1.00 90.75 196 SER A N 1
ATOM 1562 C CA . SER A 1 196 ? 16.591 -4.042 -24.220 1.00 90.75 196 SER A CA 1
ATOM 1563 C C . SER A 1 196 ? 16.604 -3.867 -22.696 1.00 90.75 196 SER A C 1
ATOM 1565 O O . SER A 1 196 ? 15.646 -3.371 -22.101 1.00 90.75 196 SER A O 1
ATOM 1567 N N . GLY A 1 197 ? 17.719 -4.215 -22.044 1.00 86.38 197 GLY A N 1
ATOM 1568 C CA . GLY A 1 197 ? 17.877 -4.012 -20.598 1.00 86.38 197 GLY A CA 1
ATOM 1569 C C . GLY A 1 197 ? 17.641 -2.558 -20.172 1.00 86.38 197 GLY A C 1
ATOM 1570 O O . GLY A 1 197 ? 16.933 -2.317 -19.202 1.00 86.38 197 GLY A O 1
ATOM 1571 N N . GLY A 1 198 ? 18.143 -1.587 -20.943 1.00 85.88 198 GLY A N 1
ATOM 1572 C CA . GLY A 1 198 ? 17.934 -0.162 -20.668 1.00 85.88 198 GLY A CA 1
ATOM 1573 C C . GLY A 1 198 ? 16.480 0.293 -20.830 1.00 85.88 198 GLY A C 1
ATOM 1574 O O . GLY A 1 198 ? 16.017 1.128 -20.060 1.00 85.88 198 GLY A O 1
ATOM 1575 N N . GLN A 1 199 ? 15.735 -0.274 -21.783 1.00 89.75 199 GLN 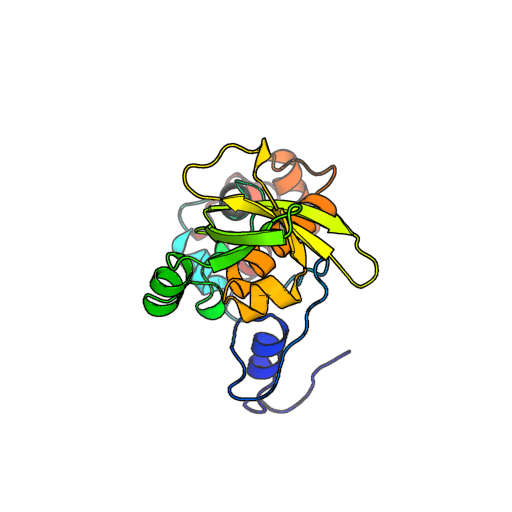A N 1
ATOM 1576 C CA . GLN A 1 199 ? 14.295 -0.020 -21.918 1.00 89.75 199 GLN A CA 1
ATOM 1577 C C . GLN A 1 199 ? 13.502 -0.659 -20.773 1.00 89.75 199 GLN A C 1
ATOM 1579 O O . GLN A 1 199 ? 12.597 -0.023 -20.248 1.00 89.75 199 GLN A O 1
ATOM 1584 N N . LYS A 1 200 ? 13.891 -1.860 -20.324 1.00 88.31 200 LYS A N 1
ATOM 1585 C CA . LYS A 1 200 ? 13.268 -2.540 -19.177 1.00 88.31 200 LYS A CA 1
ATOM 1586 C C . LYS A 1 200 ? 13.431 -1.789 -17.847 1.00 88.31 200 LYS A C 1
ATOM 1588 O O . LYS A 1 200 ? 12.641 -1.995 -16.937 1.00 88.31 200 LYS A O 1
ATOM 1593 N N . VAL A 1 201 ? 14.441 -0.926 -17.719 1.00 85.19 201 VAL A N 1
ATOM 1594 C CA . VAL A 1 201 ? 14.612 -0.039 -16.547 1.00 85.19 201 VAL A CA 1
ATOM 1595 C C . VAL A 1 201 ? 13.641 1.149 -16.576 1.00 85.19 201 VAL A C 1
ATOM 1597 O O . VAL A 1 201 ? 13.387 1.755 -15.540 1.00 85.19 201 VAL A O 1
ATOM 1600 N N . LYS A 1 202 ? 13.122 1.504 -17.758 1.00 85.50 202 LYS A N 1
ATOM 1601 C CA . LYS A 1 202 ? 12.213 2.643 -17.962 1.00 85.50 202 LYS A CA 1
ATOM 1602 C C . LYS A 1 202 ? 10.727 2.265 -17.873 1.00 85.50 202 LYS A C 1
ATOM 1604 O O . LYS A 1 202 ? 9.895 3.164 -17.810 1.00 85.50 202 LYS A O 1
ATOM 1609 N N . THR A 1 203 ? 10.422 0.967 -17.932 1.00 80.69 203 THR A N 1
ATOM 1610 C CA . THR A 1 203 ? 9.113 0.346 -17.644 1.00 80.69 203 THR A CA 1
ATOM 1611 C C . THR A 1 203 ? 8.795 0.344 -16.165 1.00 80.69 203 THR A C 1
ATOM 1613 O O . THR A 1 203 ? 7.630 0.643 -15.834 1.00 80.69 203 THR A O 1
#

Radius of gyration: 20.44 Å; chains: 1; bounding box: 57×33×58 Å

Organism: NCBI:txid464990

Secondary structure (DSSP, 8-state):
------TTSSHHHHHHHHHTSS--SSS-----TT-------TTTHHHHGGGTTS-HHHHHHHHHTTSS-HHHHTSGGGSPPHHHHHHHHSPEEEE-TTS-EEEE-EEEEEEEEE-SSSEEEEEEETTS-GGG-EEEEHHHHHHTT-HHHHHHHHHHHHHHHHTTT----HHHHHHHHHHTT--HIIIIIS-GGGS-HHHHTT-

Foldseek 3Di:
DDDDDDPPPCPVVVVCCQQQLDPDPDDDHDDALLDHDDDQDPPPVVVCVVFLVDFLLVVLLVCCPPLARVVVCPRPRLDQDPVLVVLQQFWDFDQDPVRDTDTWHFDAFDDWDQDPVGIWTWTDTPPDDSVPTDTDDQVVCVVSSCNSRSSRVSRSVSSCVVCPPPDSDSVSSQVQLVVLVQHSCRRHPDGNNPDDPVSVSSD

Sequence (203 aa):
VAVIGPNGAGKSTMIKLLTGELKPDRGTTWKHPNMRFAYVAQHAFHHLEKHLDKTPNEYIQWRYAGGEDKEGLLTENKMLTAEEKERMQAAQKIQTADGSIEQRVVEEILNRRKSKNGYEYEIKWVSLGTDKNSFLERDQLVEMGFEKMVNRFDEREALRLGTSGKALTAKEVEKALGNMGLEAEFATHNRIKGLSGGQKVKT

InterPro domains:
  IPR000953 Chromo/chromo shadow domain [PS50013] (104-165)
  IPR000953 Chromo/chromo shadow domain [SM00298] (103-158)
  IPR003439 ABC transporter-like, ATP-binding domain [PF00005] (1-202)
  IPR015688 Elongation Factor 3, ABC2 domain, chromodomain-like insertion [cd18626] (104-158)
  IPR016197 Chromo-like domain superfamily [SSF54160] (104-159)
  IPR023780 Chromo domain [PF00385] (105-156)
  IPR027417 P-loop containing nucleoside triphosphate hydrolase [G3DSA:3.40.50.300] (1-202)
  IPR027417 P-loop containing nucleoside triphosphate hydrolase [SSF52540] (1-202)
  IPR047038 Elongation Factor 3, chromodomain-like insertion superfamily [G3DSA:2.40.50.990] (66-169)
  IPR050611 ABCF protein [PTHR19211] (1-202)